Protein 3O2T (pdb70)

Radius of gyration: 22.09 Å; Cα contacts (8 Å, |Δi|>4): 358; chains: 1; bounding box: 49×38×68 Å

B-factor: mean 17.51, std 11.47, range [4.84, 190.15]

Solvent-accessible surface area: 14891 Å² total; per-residue (Å²): 164,80,33,44,93,98,0,70,69,2,11,91,79,0,71,144,42,128,89,63,55,24,20,81,12,0,116,73,0,36,113,23,0,7,89,147,44,56,104,21,4,76,98,21,8,121,77,0,11,69,24,31,82,27,163,28,52,81,0,11,58,20,0,0,16,0,0,27,74,0,1,103,112,56,34,99,5,1,51,126,2,9,43,25,0,12,109,2,10,174,23,136,38,50,63,0,9,43,59,0,0,86,0,2,36,69,2,10,43,43,0,0,48,41,0,25,156,51,154,23,54,146,126,13,32,61,7,17,71,65,2,48,59,2,2,22,52,0,21,125,42,6,94,20,151,43,54,21,10,37,26,45,0,0,85,3,0,17,28,3,0,14,9,2,4,19,66,68,121,64,20,99,33,56,221,221,54,71,157,32,14,0,0,64,103,6,54,178,123,26,106,75,4,120,27,89,74,13,111,107,57,0,64,49,0,1,95,72,0,42,133,1,14,108,104,63,32,30,97,0,6,33,28,0,0,13,0,0,0,36,0,0,58,10,6,12,66,10,1,52,51,0,0,95,11,0,41,45,29,54,84,143,120,69,182,100,66,46,92,63,10,97,135,38,4,47,96,38,0,7,28,0,0,125,4,81,18,0,108,152,39,60,82,65,0,36,83,12,0,72,98,7,53,7,73,123,60,46,3,67,169,30,64,76

Foldseek 3Di:
DDLVVLLVVLLVVLVVDDDCCSLVSVVVSLCSCLPVPVVCLVVCLVSLLVQCPPPDLVSVLSSLVSVLSNCVSPVVCLLVCLVSLVVQCVDPDVVSVLSSLVSLLVNLQVLVVVCQVDVPDPSSLVSNVSNVVSLVVLLVQCPPPDQSSVLSSLSSLLSLLQQLADFDPLADADPVCPPTHHLVSHDCPRPRDHNVVSNVVSVVSVVSLLVSCVPHALSSNLSSLQSLLNCCRRPVVCVVVSLVSLVVNVVDHDPVCVVVSLVSNLVSLLSSQLRPSCVVVLVSSVVVNVVSVHDPVSSVVSHD

Sequence (304 aa):
MTTSERVVDLLNQAALITNDSKITVLKQVQELIINKDPTLLDNFLDEIIAFQADKSIEVRKFVIGFIEEACKRDIELLLKLIANLNMLLRDENVNVVKKAILTMTQLYKVALQWMVKSVISELQEACWDMVSAMAGDIILLLDSDNDGIRTHAIKFVEGLIVTLSPRMADSEIPRRQEHDISLDRIPRDHPYIQYNVLWEEGKAALEQLLKFMVHISSINLTTALGSLANIARQRPMFMSEVIQAYETLHANLAKSQVSSVRKNLKLHLLSVLKHPASLEFQAQITTLLVDLGTPQAEIARNMP

InterPro domains:
  IPR011989 Armadillo-like helical [G3DSA:1.25.10.10] (26-356)
  IPR016024 Armadillo-type fold [SSF48371] (5-766)
  IPR021850 Symplekin/Pta1 [PTHR15245] (30-1157)
  IPR022075 Symplekin C-terminal [PF12295] (887-1068)
  IPR032460 Symplekin/Pta1, N-terminal [PF11935] (123-346)

Structure (mmCIF, N/CA/C/O backbone):
data_3O2T
#
_entry.id   3O2T
#
_cell.length_a   41.596
_cell.length_b   63.033
_cell.length_c   62.283
_cell.angle_alpha   90.00
_cell.angle_beta   90.59
_cell.angle_gamma   90.00
#
_symmetry.space_group_name_H-M   'P 1 21 1'
#
loop_
_entity.id
_entity.type
_entity.pdbx_description
1 polymer Symplekin
2 non-polymer 1,2-ETHANEDIOL
3 water water
#
loop_
_atom_site.group_PDB
_atom_site.id
_atom_site.type_symbol
_atom_site.label_atom_id
_atom_site.label_alt_id
_atom_site.label_comp_id
_atom_site.label_asym_id
_atom_site.label_entity_id
_atom_site.label_seq_id
_atom_site.pdbx_PDB_ins_code
_atom_site.Cartn_x
_atom_site.Cartn_y
_atom_site.Cartn_z
_atom_site.occupancy
_atom_site.B_iso_or_equiv
_atom_site.auth_seq_id
_atom_site.auth_comp_id
_atom_site.auth_asym_id
_atom_site.auth_atom_id
_atom_site.pdbx_PDB_model_num
ATOM 1 N N . MET A 1 21 ? 4.284 32.653 26.840 1.00 18.04 30 MET A N 1
ATOM 2 C CA . MET A 1 21 ? 4.143 31.179 27.022 1.00 17.63 30 MET A CA 1
ATOM 3 C C . MET A 1 21 ? 5.383 30.494 26.497 1.00 15.53 30 MET A C 1
ATOM 4 O O . MET A 1 21 ? 6.170 31.099 25.763 1.00 16.11 30 MET A O 1
ATOM 9 N N . THR A 1 22 ? 5.569 29.233 26.875 1.00 13.09 31 THR A N 1
ATOM 10 C CA . THR A 1 22 ? 6.707 28.467 26.363 1.00 10.92 31 THR A CA 1
ATOM 11 C C . THR A 1 22 ? 6.459 28.058 24.894 1.00 10.21 31 THR A C 1
ATOM 12 O O . THR A 1 22 ? 5.316 28.111 24.418 1.00 10.27 31 THR A O 1
ATOM 16 N N . THR A 1 23 ? 7.493 27.608 24.185 1.00 9.91 32 THR A N 1
ATOM 17 C CA . THR A 1 23 ? 7.286 27.159 22.802 1.00 10.31 32 THR A CA 1
ATOM 18 C C . THR A 1 23 ? 6.291 26.012 22.693 1.00 9.27 32 THR A C 1
ATOM 19 O O . THR A 1 23 ? 5.401 26.061 21.849 1.00 9.04 32 THR A O 1
ATOM 23 N N . SER A 1 24 ? 6.412 24.996 23.555 1.00 8.96 33 SER A N 1
ATOM 24 C CA . SER A 1 24 ? 5.476 23.888 23.489 1.00 9.17 33 SER A CA 1
ATOM 25 C C . SER A 1 24 ? 4.049 24.279 23.851 1.00 8.82 33 SER A C 1
ATOM 26 O O . SER A 1 24 ? 3.114 23.752 23.244 1.00 9.08 33 SER A O 1
ATOM 29 N N . GLU A 1 25 ? 3.875 25.197 24.816 1.00 8.78 34 GLU A N 1
ATOM 30 C CA . GLU A 1 25 ? 2.536 25.760 25.082 1.00 9.13 34 GLU A CA 1
ATOM 31 C C . GLU A 1 25 ? 1.967 26.430 23.819 1.00 9.06 34 GLU A C 1
ATOM 32 O O . GLU A 1 25 ? 0.804 26.208 23.470 1.00 10.40 34 GLU A O 1
ATOM 38 N N . ARG A 1 26 ? 2.769 27.260 23.151 1.00 9.79 35 ARG A N 1
ATOM 39 C CA . ARG A 1 26 ? 2.321 27.935 21.926 1.00 10.31 35 ARG A CA 1
ATOM 40 C C . ARG A 1 26 ? 1.975 26.903 20.818 1.00 10.11 35 ARG A C 1
ATOM 41 O O . ARG A 1 26 ? 0.931 27.010 20.162 1.00 10.87 35 ARG A O 1
ATOM 49 N N . VAL A 1 27 ? 2.820 25.887 20.635 1.00 8.88 36 VAL A N 1
ATOM 50 C CA . VAL A 1 27 ? 2.545 24.826 19.642 1.00 9.03 36 VAL A CA 1
ATOM 51 C C . VAL A 1 27 ? 1.198 24.118 19.917 1.00 7.78 36 VAL A C 1
ATOM 52 O O . VAL A 1 27 ? 0.412 23.912 19.004 1.00 8.84 36 VAL A O 1
ATOM 56 N N . VAL A 1 28 ? 0.957 23.708 21.156 1.00 9.03 37 VAL A N 1
ATOM 57 C CA . VAL A 1 28 ? -0.309 23.074 21.499 1.00 9.65 37 VAL A CA 1
ATOM 58 C C . VAL A 1 28 ? -1.487 23.995 21.190 1.00 9.62 37 VAL A C 1
ATOM 59 O O . VAL A 1 28 ? -2.479 23.572 20.573 1.00 10.84 37 VAL A O 1
ATOM 63 N N . ASP A 1 29 ? -1.384 25.247 21.617 1.00 10.78 38 ASP A N 1
ATOM 64 C CA . ASP A 1 29 ? -2.416 26.212 21.307 1.00 12.62 38 ASP A CA 1
ATOM 65 C C . ASP A 1 29 ? -2.702 26.338 19.813 1.00 10.82 38 ASP A C 1
ATOM 66 O O . ASP A 1 29 ? -3.854 26.312 19.382 1.00 12.16 38 ASP A O 1
ATOM 71 N N . LEU A 1 30 ? -1.649 26.500 19.034 1.00 10.31 39 LEU A N 1
ATOM 72 C CA . LEU A 1 30 ? -1.788 26.589 17.585 1.00 9.48 39 LEU A CA 1
ATOM 73 C C . LEU A 1 30 ? -2.393 25.323 16.972 1.00 8.74 39 LEU A C 1
ATOM 74 O O . LEU A 1 30 ? -3.285 25.403 16.115 1.00 8.82 39 LEU A O 1
ATOM 79 N N . LEU A 1 31 ? -1.933 24.156 17.391 1.00 9.61 40 LEU A N 1
ATOM 80 C CA . LEU A 1 31 ? -2.493 22.928 16.841 1.00 9.11 40 LEU A CA 1
ATOM 81 C C . LEU A 1 31 ? -3.955 22.763 17.186 1.00 9.18 40 LEU A C 1
ATOM 82 O O . LEU A 1 31 ? -4.740 22.320 16.338 1.00 10.04 40 LEU A O 1
ATOM 87 N N . ASN A 1 32 ? -4.338 23.154 18.401 1.00 10.50 41 ASN A N 1
ATOM 88 C CA . ASN A 1 32 ? -5.732 23.073 18.755 1.00 11.78 41 ASN A CA 1
ATOM 89 C C . ASN A 1 32 ? -6.555 23.984 17.860 1.00 12.12 41 ASN A C 1
ATOM 90 O O . ASN A 1 32 ? -7.644 23.590 17.421 1.00 13.68 41 ASN A O 1
ATOM 95 N N . GLN A 1 33 ? -6.041 25.193 17.596 1.00 10.94 42 GLN A N 1
ATOM 96 C CA . GLN A 1 33 ? -6.744 26.154 16.732 1.00 11.30 42 GLN A CA 1
ATOM 97 C C . GLN A 1 33 ? -6.831 25.569 15.314 1.00 9.54 42 GLN A C 1
ATOM 98 O O . GLN A 1 33 ? -7.887 25.643 14.658 1.00 10.00 42 GLN A O 1
ATOM 104 N N . ALA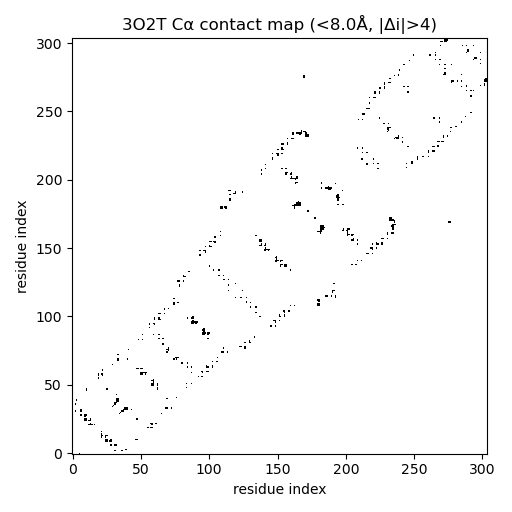 A 1 34 ? -5.727 25.014 14.799 1.00 9.42 43 ALA A N 1
ATOM 105 C CA . ALA A 1 34 ? -5.743 24.489 13.429 1.00 9.41 43 ALA A CA 1
ATOM 106 C C . ALA A 1 34 ? -6.788 23.403 13.252 1.00 9.65 43 ALA A C 1
ATOM 107 O O . ALA A 1 34 ? -7.419 23.320 12.200 1.00 9.98 43 ALA A O 1
ATOM 109 N N . ALA A 1 35 ? -6.991 22.577 14.289 1.00 10.05 44 ALA A N 1
ATOM 110 C CA . ALA A 1 35 ? -7.976 21.513 14.233 1.00 11.26 44 ALA A CA 1
ATOM 111 C C . ALA A 1 35 ? -9.401 22.009 14.148 1.00 11.05 44 ALA A C 1
ATOM 112 O O . ALA A 1 35 ? -10.264 21.236 13.756 1.00 13.62 44 ALA A O 1
ATOM 114 N N . LEU A 1 36 ? -9.646 23.283 14.479 1.00 9.75 45 LEU A N 1
ATOM 115 C CA . LEU A 1 36 ? -10.997 23.824 14.463 1.00 10.54 45 LEU A CA 1
ATOM 116 C C . LEU A 1 36 ? -11.296 24.696 13.252 1.00 9.29 45 LEU A C 1
ATOM 117 O O . LEU A 1 36 ? -12.450 25.026 13.011 1.00 11.52 45 LEU A O 1
ATOM 122 N N . ILE A 1 37 ? -10.259 25.127 12.526 1.00 7.92 46 ILE A N 1
ATOM 123 C CA . ILE A 1 37 ? -10.424 26.053 11.367 1.00 7.10 46 ILE A CA 1
ATOM 124 C C . ILE A 1 37 ? -10.964 25.288 10.152 1.00 7.65 46 ILE A C 1
ATOM 125 O O . ILE A 1 37 ? -10.568 24.119 9.920 1.00 8.76 46 ILE A O 1
ATOM 130 N N . THR A 1 38 ? -11.851 25.932 9.392 1.00 7.56 47 THR A N 1
ATOM 131 C CA . THR A 1 38 ? -12.531 25.291 8.281 1.00 7.42 47 THR A CA 1
ATOM 132 C C . THR A 1 38 ? -12.230 25.920 6.932 1.00 8.25 47 THR A C 1
ATOM 133 O O . THR A 1 38 ? -13.033 25.843 5.994 1.00 11.27 47 THR A O 1
ATOM 137 N N . ASN A 1 39 ? -11.048 26.512 6.807 1.00 6.84 48 ASN A N 1
ATOM 138 C CA . ASN A 1 39 ? -10.587 27.042 5.535 1.00 6.58 48 ASN A CA 1
ATOM 139 C C . ASN A 1 39 ? -9.049 26.979 5.542 1.00 6.38 48 ASN A C 1
ATOM 140 O O . ASN A 1 39 ? -8.417 26.545 6.526 1.00 6.63 48 ASN A O 1
ATOM 145 N N . ASP A 1 40 ? -8.439 27.404 4.441 1.00 6.72 49 ASP A N 1
ATOM 146 C CA . ASP A 1 40 ? -6.992 27.234 4.306 1.00 6.49 49 ASP A CA 1
ATOM 147 C C . ASP A 1 40 ? -6.165 28.147 5.207 1.00 6.36 49 ASP A C 1
ATOM 148 O O . ASP A 1 40 ? -4.927 28.038 5.169 1.00 7.27 49 ASP A O 1
ATOM 153 N N . SER A 1 41 ? -6.806 29.019 6.019 1.00 5.74 50 SER A N 1
ATOM 154 C CA . SER A 1 41 ? -6.016 29.713 7.021 1.00 6.30 50 SER A CA 1
ATOM 155 C C . SER A 1 41 ? -5.427 28.736 8.032 1.00 5.95 50 SER A C 1
ATOM 156 O O . SER A 1 41 ? -4.467 29.077 8.747 1.00 6.63 50 SER A O 1
ATOM 159 N N . LYS A 1 42 ? -5.906 27.475 8.057 1.00 5.83 51 LYS A N 1
ATOM 160 C CA . LYS A 1 42 ? -5.261 26.523 8.983 1.00 6.44 51 LYS A CA 1
ATOM 161 C C . LYS A 1 42 ? -3.824 26.284 8.539 1.00 6.74 51 LYS A C 1
ATOM 162 O O . LYS A 1 42 ? -2.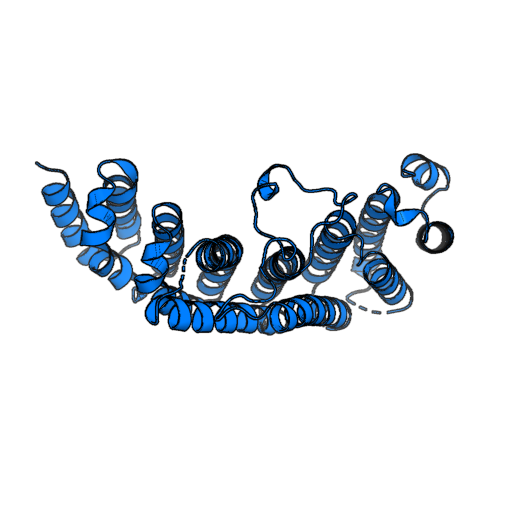996 25.913 9.370 1.00 7.76 51 LYS A O 1
ATOM 168 N N . ILE A 1 43 ? -3.546 26.446 7.240 1.00 7.38 52 ILE A N 1
ATOM 169 C CA . ILE A 1 43 ? -2.154 26.296 6.764 1.00 7.54 52 ILE A CA 1
ATOM 170 C C . ILE A 1 43 ? -1.246 27.371 7.363 1.00 7.28 52 ILE A C 1
ATOM 171 O O . ILE A 1 43 ? -0.103 27.113 7.677 1.00 8.22 52 ILE A O 1
ATOM 176 N N . THR A 1 44 ? -1.759 28.591 7.503 1.00 7.15 53 THR A N 1
ATOM 177 C CA . THR A 1 44 ? -0.981 29.671 8.121 1.00 7.08 53 THR A CA 1
ATOM 178 C C . THR A 1 44 ? -0.618 29.245 9.540 1.00 7.15 53 THR A C 1
ATOM 179 O O . THR A 1 44 ? 0.534 29.405 9.965 1.00 7.77 53 THR A O 1
ATOM 183 N N . VAL A 1 45 ? -1.581 28.647 10.261 1.00 6.52 54 VAL A N 1
ATOM 184 C CA . VAL A 1 45 ? -1.282 28.178 11.612 1.00 7.63 54 VAL A CA 1
ATOM 185 C C . VAL A 1 45 ? -0.227 27.062 11.575 1.00 6.78 54 VAL A C 1
ATOM 186 O O . VAL A 1 45 ? 0.713 27.046 12.373 1.00 7.42 54 VAL A O 1
ATOM 190 N N . LEU A 1 46 ? -0.428 26.083 10.694 1.00 6.64 55 LEU A N 1
ATOM 191 C CA . LEU A 1 46 ? 0.484 24.919 10.632 1.00 7.70 55 LEU A CA 1
ATOM 192 C C . LEU A 1 46 ? 1.886 25.381 10.225 1.00 8.31 55 LEU A C 1
ATOM 193 O O . LEU A 1 46 ? 2.863 24.805 10.684 1.00 9.21 55 LEU A O 1
ATOM 198 N N . LYS A 1 47 ? 1.996 26.411 9.372 1.00 8.29 56 LYS A N 1
ATOM 199 C CA . LYS A 1 47 ? 3.335 26.905 9.005 1.00 9.00 56 LYS A CA 1
ATOM 200 C C . LYS A 1 47 ? 4.011 27.556 10.204 1.00 8.67 56 LYS A C 1
ATOM 201 O O . LYS A 1 47 ? 5.228 27.455 10.334 1.00 9.98 56 LYS A O 1
ATOM 207 N N . GLN A 1 48 ? 3.237 28.204 11.088 1.00 8.66 57 GLN A N 1
ATOM 208 C CA . GLN A 1 48 ? 3.811 28.745 12.311 1.00 9.35 57 GLN A CA 1
ATOM 209 C C . GLN A 1 48 ? 4.298 27.604 13.216 1.00 8.50 57 GLN A C 1
ATOM 210 O O . GLN A 1 48 ? 5.419 27.645 13.740 1.00 9.09 57 GLN A O 1
ATOM 216 N N . VAL A 1 49 ? 3.514 26.530 13.325 1.00 7.54 58 VAL A N 1
ATOM 217 C CA . VAL A 1 49 ? 3.944 25.357 14.102 1.00 8.05 58 VAL A CA 1
ATOM 218 C C . VAL A 1 49 ? 5.250 24.779 13.505 1.00 7.94 58 VAL A C 1
ATOM 219 O O . VAL A 1 49 ? 6.208 24.490 14.233 1.00 8.48 58 VAL A O 1
ATOM 223 N N . GLN A 1 50 ? 5.286 24.666 12.177 1.00 9.03 59 GLN A N 1
ATOM 224 C CA . GLN A 1 50 ? 6.472 24.150 11.496 1.00 9.61 59 GLN A CA 1
ATOM 225 C C . GLN A 1 50 ? 7.713 24.950 11.844 1.00 9.91 59 GLN A C 1
ATOM 226 O O . GLN A 1 50 ? 8.741 24.372 12.161 1.00 9.65 59 GLN A O 1
ATOM 232 N N . GLU A 1 51 ? 7.640 26.280 11.776 1.00 9.65 60 GLU A N 1
ATOM 233 C CA . GLU A 1 51 ? 8.782 27.085 12.143 1.00 10.20 60 GLU A CA 1
ATOM 234 C C . GLU A 1 51 ? 9.181 26.872 13.614 1.00 9.34 60 GLU A C 1
ATOM 235 O O . GLU A 1 51 ? 10.376 26.798 13.932 1.00 10.21 60 GLU A O 1
ATOM 241 N N . LEU A 1 52 ? 8.194 26.768 14.507 1.00 8.65 61 LEU A N 1
ATOM 242 C CA . LEU A 1 52 ? 8.513 26.586 15.919 1.00 8.78 61 LEU A CA 1
ATOM 243 C C . LEU A 1 52 ? 9.213 25.256 16.202 1.00 8.76 61 LEU A C 1
ATOM 244 O O . LEU A 1 52 ? 10.089 25.228 17.075 1.00 9.58 61 LEU A O 1
ATOM 249 N N . ILE A 1 53 ? 8.815 24.169 15.543 1.00 8.83 62 ILE A N 1
ATOM 250 C CA . ILE A 1 53 ? 9.337 22.857 15.906 1.00 10.03 62 ILE A CA 1
ATOM 251 C C . ILE A 1 53 ? 10.458 22.397 15.001 1.00 10.60 62 ILE A C 1
ATOM 252 O O . ILE A 1 53 ? 11.148 21.443 15.353 1.00 12.19 62 ILE A O 1
ATOM 257 N N . ILE A 1 54 ? 10.652 23.051 13.847 1.00 11.18 63 ILE A N 1
ATOM 258 C CA . ILE A 1 54 ? 11.812 22.763 13.007 1.00 12.09 63 ILE A CA 1
ATOM 259 C C . ILE A 1 54 ? 12.950 23.696 13.284 1.00 12.26 63 ILE A C 1
ATOM 260 O O . ILE A 1 54 ? 14.102 23.256 13.264 1.00 14.24 63 ILE A O 1
ATOM 265 N N . ASN A 1 55 ? 12.641 24.980 13.499 1.00 11.18 64 ASN A N 1
ATOM 266 C CA . ASN A 1 55 ? 13.693 25.986 13.671 1.00 12.87 64 ASN A CA 1
ATOM 267 C C . ASN A 1 55 ? 13.826 26.555 15.083 1.00 12.02 64 ASN A C 1
ATOM 268 O O . ASN A 1 55 ? 14.928 26.562 15.642 1.00 12.80 64 ASN A O 1
ATOM 273 N N . LYS A 1 56 ? 12.735 27.031 15.686 1.00 12.29 65 LYS A N 1
ATOM 274 C CA . LYS A 1 56 ? 12.876 27.676 16.975 1.00 12.44 65 LYS A CA 1
ATOM 275 C C . LYS A 1 56 ? 13.411 26.704 18.055 1.00 12.55 65 LYS A C 1
ATOM 276 O O . LYS A 1 56 ? 14.410 26.973 18.694 1.00 13.70 65 LYS A O 1
ATOM 282 N N . ASP A 1 57 ? 12.736 25.577 18.233 1.00 13.18 66 ASP A N 1
ATOM 283 C CA . ASP A 1 57 ? 13.176 24.517 19.112 1.00 12.54 66 ASP A CA 1
ATOM 284 C C . ASP A 1 57 ? 13.038 23.199 18.358 1.00 12.84 66 ASP A C 1
ATOM 285 O O . ASP A 1 57 ? 12.005 22.525 18.447 1.00 11.79 66 ASP A O 1
ATOM 290 N N . PRO A 1 58 ? 14.098 22.802 17.617 1.00 13.31 67 PRO A N 1
ATOM 291 C CA . PRO A 1 58 ? 14.060 21.553 16.851 1.00 14.46 67 PRO A CA 1
ATOM 292 C C . PRO A 1 58 ? 13.817 20.287 17.675 1.00 13.73 67 PRO A C 1
ATOM 293 O O . PRO A 1 58 ? 13.440 19.244 17.115 1.00 15.11 67 PRO A O 1
ATOM 297 N N . THR A 1 59 ? 14.029 20.355 18.987 1.00 14.35 68 THR A N 1
ATOM 298 C CA . THR A 1 59 ? 13.759 19.212 19.814 1.00 13.13 68 THR A CA 1
ATOM 299 C C . THR A 1 59 ? 12.301 18.887 19.931 1.00 13.27 68 THR A C 1
ATOM 300 O O . THR A 1 59 ? 11.951 17.829 20.310 1.00 15.04 68 THR A O 1
ATOM 304 N N . LEU A 1 60 ? 11.458 19.825 19.579 1.00 11.13 69 LEU A N 1
ATOM 305 C CA . LEU A 1 60 ? 9.995 19.601 19.618 1.00 11.81 69 LEU A CA 1
ATOM 306 C C . LEU A 1 60 ? 9.480 18.832 18.409 1.00 11.76 69 LEU A C 1
ATOM 307 O O . LEU A 1 60 ? 8.378 18.330 18.439 1.00 12.43 69 LEU A O 1
ATOM 312 N N . LEU A 1 61 ? 10.274 18.772 17.339 1.00 12.43 70 LEU A N 1
ATOM 313 C CA . LEU A 1 61 ? 9.805 18.134 16.098 1.00 12.51 70 LEU A CA 1
ATOM 314 C C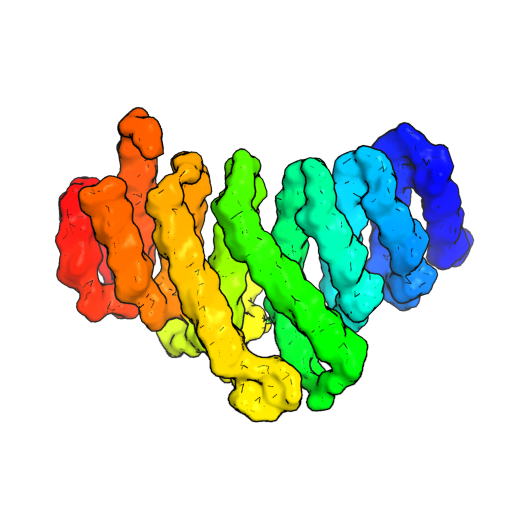 . LEU A 1 61 ? 9.249 16.729 16.352 1.00 13.83 70 LEU A C 1
ATOM 315 O O . LEU A 1 61 ? 8.129 16.411 15.960 1.00 13.80 70 LEU A O 1
ATOM 320 N N . ASP A 1 62 ? 10.035 15.865 16.984 1.00 16.14 71 ASP A N 1
ATOM 321 C CA . ASP A 1 62 ? 9.602 14.524 17.378 1.00 19.28 71 ASP A CA 1
ATOM 322 C C . ASP A 1 62 ? 8.318 14.482 18.152 1.00 18.94 71 ASP A C 1
ATOM 323 O O . ASP A 1 62 ? 7.520 13.542 17.983 1.00 21.65 71 ASP A O 1
ATOM 328 N N . ASN A 1 63 ? 8.105 15.478 19.016 1.00 16.55 72 ASN A N 1
ATOM 329 C CA . ASN A 1 63 ? 6.972 15.453 19.933 1.00 15.14 72 ASN A CA 1
ATOM 330 C C . ASN A 1 63 ? 5.648 15.769 19.270 1.00 13.74 72 ASN A C 1
ATOM 331 O O . ASN A 1 63 ? 4.605 15.476 19.829 1.00 14.54 72 ASN A O 1
ATOM 336 N N . PHE A 1 64 ? 5.681 16.369 18.079 1.00 13.21 73 PHE A N 1
ATOM 337 C CA . PHE A 1 64 ? 4.442 16.839 17.452 1.00 12.72 73 PHE A CA 1
ATOM 338 C C . PHE A 1 64 ? 4.164 16.293 16.071 1.00 13.48 73 PHE A C 1
ATOM 339 O O . PHE A 1 64 ? 3.259 16.792 15.393 1.00 14.09 73 PHE A O 1
ATOM 347 N N . LEU A 1 65 ? 4.884 15.245 15.676 1.00 15.48 74 LEU A N 1
ATOM 348 C CA . LEU A 1 65 ? 4.651 14.649 14.333 1.00 15.97 74 LEU A CA 1
ATOM 349 C C . LEU A 1 65 ? 3.234 14.173 14.160 1.00 16.17 74 LEU A C 1
ATOM 350 O O . LEU A 1 65 ? 2.632 14.451 13.128 1.00 17.39 74 LEU A O 1
ATOM 355 N N . ASP A 1 66 ? 2.695 13.463 15.150 1.00 16.86 75 ASP A N 1
ATOM 356 C CA . ASP A 1 66 ? 1.382 12.867 14.976 1.00 17.30 75 ASP A CA 1
ATOM 357 C C . ASP A 1 66 ? 0.327 13.938 14.705 1.00 16.39 75 ASP A C 1
ATOM 358 O O . ASP A 1 66 ? -0.552 13.768 13.846 1.00 16.83 75 ASP A O 1
ATOM 363 N N . GLU A 1 67 ? 0.435 15.045 15.432 1.00 15.76 76 GLU A N 1
ATOM 364 C CA . GLU A 1 67 ? -0.561 16.100 15.335 1.00 15.36 76 GLU A CA 1
ATOM 365 C C . GLU A 1 67 ? -0.549 16.790 13.973 1.00 14.74 76 GLU A C 1
ATOM 366 O O . GLU A 1 67 ? -1.608 17.137 13.441 1.00 15.45 76 GLU A O 1
ATOM 372 N N . ILE A 1 68 ? 0.633 16.961 13.394 1.00 13.35 77 ILE A N 1
ATOM 373 C CA . ILE A 1 68 ? 0.685 17.605 12.081 1.00 13.60 77 ILE A CA 1
ATOM 374 C C . ILE A 1 68 ? 0.288 16.602 10.998 1.00 12.74 77 ILE A C 1
ATOM 375 O O . ILE A 1 68 ? -0.451 16.924 10.055 1.00 12.09 77 ILE A O 1
ATOM 380 N N . ILE A 1 69 ? 0.799 15.368 11.108 1.00 12.63 78 ILE A N 1
ATOM 381 C CA . ILE A 1 69 ? 0.547 14.377 10.064 1.00 15.11 78 ILE A CA 1
ATOM 382 C C . ILE A 1 69 ? -0.914 13.971 10.011 1.00 13.78 78 ILE A C 1
ATOM 383 O O . ILE A 1 69 ? -1.409 13.560 8.930 1.00 15.95 78 ILE A O 1
ATOM 388 N N . ALA A 1 70 ? -1.643 14.189 11.107 1.00 13.30 79 ALA A N 1
ATOM 389 C CA . ALA A 1 70 ? -3.078 13.957 11.109 1.00 14.29 79 ALA A CA 1
ATOM 390 C C . ALA A 1 70 ? -3.794 14.759 10.041 1.00 13.61 79 ALA A C 1
ATOM 391 O O . ALA A 1 70 ? -4.860 14.345 9.527 1.00 16.12 79 ALA A O 1
ATOM 393 N N . PHE A 1 71 ? -3.238 15.902 9.683 1.00 11.73 80 PHE A N 1
ATOM 394 C CA . PHE A 1 71 ? -3.877 16.722 8.629 1.00 11.57 80 PHE A CA 1
ATOM 395 C C . PHE A 1 71 ? -3.757 16.109 7.230 1.00 12.04 80 PHE A C 1
ATOM 396 O O . PHE A 1 71 ? -4.332 16.636 6.267 1.00 12.05 80 PHE A O 1
ATOM 404 N N . GLN A 1 72 ? -3.105 14.951 7.098 1.00 12.62 81 GLN A N 1
ATOM 405 C CA . GLN A 1 72 ? -2.997 14.327 5.774 1.00 13.42 81 GLN A CA 1
ATOM 406 C C . GLN A 1 72 ? -4.371 13.891 5.229 1.00 12.94 81 GLN A C 1
ATOM 407 O O . GLN A 1 72 ? -4.522 13.638 4.029 1.00 15.59 81 GLN A O 1
ATOM 413 N N . ALA A 1 73 ? -5.345 13.769 6.118 1.00 13.38 82 ALA A N 1
ATOM 414 C CA . ALA A 1 73 ? -6.693 13.344 5.756 1.00 15.02 82 ALA A CA 1
ATOM 415 C C . ALA A 1 73 ? -7.602 14.523 5.425 1.00 14.16 82 ALA A C 1
ATOM 416 O O . ALA A 1 73 ? -8.788 14.345 5.093 1.00 15.62 82 ALA A O 1
ATOM 418 N N . ASP A 1 74 ? -7.086 15.744 5.556 1.00 11.88 83 ASP A N 1
ATOM 419 C CA . ASP A 1 74 ? -7.897 16.940 5.329 1.00 11.47 83 ASP A CA 1
ATOM 420 C C . ASP A 1 74 ? -8.403 16.981 3.895 1.00 10.57 83 ASP A C 1
ATOM 421 O O . ASP A 1 74 ? -7.660 16.587 2.971 1.00 12.01 83 ASP A O 1
ATOM 426 N N . LYS A 1 75 ? -9.655 17.405 3.701 1.00 10.33 84 LYS A N 1
ATOM 427 C CA . LYS A 1 75 ? -10.177 17.481 2.331 1.00 11.64 84 LYS A CA 1
ATOM 428 C C . LYS A 1 75 ? -9.517 18.543 1.452 1.00 10.79 84 LYS A C 1
ATOM 429 O O . LYS A 1 75 ? -9.610 18.473 0.234 1.00 12.03 84 LYS A O 1
ATOM 435 N N . SER A 1 76 ? -8.868 19.538 2.064 1.00 9.71 85 SER A N 1
ATOM 436 C CA . SER A 1 76 ? -8.228 20.584 1.260 1.00 9.81 85 SER A CA 1
ATOM 437 C C . SER A 1 76 ? -6.943 20.098 0.590 1.00 9.44 85 SER A C 1
ATOM 438 O O . SER A 1 76 ? -6.026 19.585 1.253 1.00 9.93 85 SER A O 1
ATOM 441 N N . ILE A 1 77 ? -6.882 20.246 -0.733 1.00 9.74 86 ILE A N 1
ATOM 442 C CA . ILE A 1 77 ? -5.683 19.902 -1.509 1.00 10.93 86 ILE A CA 1
ATOM 443 C C . ILE A 1 77 ? -4.477 20.654 -0.984 1.00 10.31 86 ILE A C 1
ATOM 444 O O . ILE A 1 77 ? -3.374 20.097 -0.899 1.00 10.66 86 ILE A O 1
ATOM 449 N N . GLU A 1 78 ? -4.657 21.949 -0.694 1.00 9.94 87 GLU A N 1
ATOM 450 C CA . GLU A 1 78 ? -3.538 22.708 -0.196 1.00 9.47 87 GLU A CA 1
ATOM 451 C C . GLU A 1 78 ? -3.049 22.236 1.177 1.00 9.49 87 GLU A C 1
ATOM 452 O O . GLU A 1 78 ? -1.861 22.307 1.456 1.00 10.19 87 GLU A O 1
ATOM 458 N N . VAL A 1 79 ? -3.963 21.786 2.035 1.00 9.31 88 VAL A N 1
ATOM 459 C CA . VAL A 1 79 ? -3.532 21.255 3.313 1.00 8.79 88 VAL A CA 1
ATOM 460 C C . VAL A 1 79 ? -2.741 19.951 3.115 1.00 9.33 88 VAL A C 1
ATOM 461 O O . VAL A 1 79 ? -1.692 19.762 3.729 1.00 9.42 88 VAL A O 1
ATOM 465 N N . ARG A 1 80 ? -3.226 19.059 2.244 1.00 9.33 89 ARG A N 1
ATOM 466 C CA . ARG A 1 80 ? -2.475 17.813 2.011 1.00 8.95 89 ARG A CA 1
ATOM 467 C C . ARG A 1 80 ? -1.099 18.109 1.387 1.00 9.56 89 ARG A C 1
ATOM 468 O O . ARG A 1 80 ? -0.099 17.496 1.755 1.00 10.04 89 ARG A O 1
ATOM 476 N N . LYS A 1 81 ? -1.021 19.118 0.505 1.00 9.65 90 LYS A N 1
ATOM 477 C CA . LYS A 1 81 ? 0.307 19.506 -0.036 1.00 10.60 90 LYS A CA 1
ATOM 478 C C . LYS A 1 81 ? 1.200 20.037 1.069 1.00 10.49 90 LYS A C 1
ATOM 479 O O . LYS A 1 81 ? 2.406 19.736 1.090 1.00 10.97 90 LYS A O 1
ATOM 485 N N . PHE A 1 82 ? 0.630 20.825 1.983 1.00 9.67 91 PHE A N 1
ATOM 486 C CA . PHE A 1 82 ? 1.407 21.298 3.102 1.00 10.20 91 PHE A CA 1
ATOM 487 C C . PHE A 1 82 ? 1.994 20.121 3.915 1.00 9.54 91 PHE A C 1
ATOM 488 O O . PHE A 1 82 ? 3.170 20.150 4.270 1.00 10.76 91 PHE A O 1
ATOM 496 N N . VAL A 1 83 ? 1.202 19.083 4.179 1.00 9.32 92 VAL A N 1
ATOM 497 C CA . VAL A 1 83 ? 1.712 17.942 4.936 1.00 9.75 92 VAL A CA 1
ATOM 498 C C . VAL A 1 83 ? 2.856 17.262 4.181 1.00 9.00 92 VAL A C 1
ATOM 499 O O . VAL A 1 83 ? 3.833 16.875 4.808 1.00 10.78 92 VAL A O 1
ATOM 503 N N . ILE A 1 84 ? 2.776 17.143 2.847 1.00 9.04 93 ILE A N 1
ATOM 504 C CA . ILE A 1 84 ? 3.921 16.563 2.132 1.00 9.26 93 ILE A CA 1
ATOM 505 C C . ILE A 1 84 ? 5.162 17.419 2.312 1.00 9.68 93 ILE A C 1
ATOM 506 O O . ILE A 1 84 ? 6.228 16.885 2.618 1.00 10.24 93 ILE A O 1
ATOM 511 N N . GLY A 1 85 ? 5.018 18.738 2.199 1.00 10.17 94 GLY A N 1
ATOM 512 C CA . GLY A 1 85 ? 6.189 19.580 2.390 1.00 10.02 94 GLY A CA 1
ATOM 513 C C . GLY A 1 85 ? 6.731 19.487 3.810 1.00 9.42 94 GLY A C 1
ATOM 514 O O . GLY A 1 85 ? 7.949 19.568 4.024 1.00 9.92 94 GLY A O 1
ATOM 515 N N . PHE A 1 86 ? 5.838 19.335 4.787 1.00 9.58 95 PHE A N 1
ATOM 516 C CA . PHE A 1 86 ? 6.279 19.184 6.157 1.00 10.20 95 PHE A CA 1
ATOM 517 C C . PHE A 1 86 ? 7.059 17.877 6.341 1.00 9.80 95 PHE A C 1
ATOM 518 O O . PHE A 1 86 ? 8.083 17.874 7.042 1.00 10.75 95 PHE A O 1
ATOM 526 N N . ILE A 1 87 ? 6.598 16.786 5.729 1.00 10.19 96 ILE A N 1
ATOM 527 C CA . ILE A 1 87 ? 7.359 15.529 5.757 1.00 9.80 96 ILE A CA 1
ATOM 528 C C . ILE A 1 87 ? 8.753 15.786 5.187 1.00 9.40 96 ILE A C 1
ATOM 529 O O . ILE A 1 87 ? 9.737 15.313 5.768 1.00 9.88 96 ILE A O 1
ATOM 534 N N . GLU A 1 88 ? 8.844 16.500 4.061 1.00 10.53 97 GLU A N 1
ATOM 535 C CA . GLU A 1 88 ? 10.157 16.789 3.496 1.00 10.67 97 GLU A CA 1
ATOM 536 C C . GLU A 1 88 ? 10.998 17.582 4.467 1.00 9.94 97 GLU A C 1
ATOM 537 O O . GLU A 1 88 ? 12.177 17.282 4.658 1.00 11.24 97 GLU A O 1
ATOM 543 N N . GLU A 1 89 ? 10.419 18.631 5.069 1.00 10.63 98 GLU A N 1
ATOM 544 C CA . GLU A 1 89 ? 11.162 19.439 6.039 1.00 11.42 98 GLU A CA 1
ATOM 545 C C . GLU A 1 89 ? 11.603 18.620 7.244 1.00 10.28 98 GLU A C 1
ATOM 546 O O . GLU A 1 89 ? 12.736 18.770 7.719 1.00 12.78 98 GLU A O 1
ATOM 552 N N . ALA A 1 90 ? 10.722 17.751 7.738 1.00 10.97 99 ALA A N 1
ATOM 553 C CA . ALA A 1 90 ? 11.056 16.982 8.935 1.00 10.58 99 ALA A CA 1
ATOM 554 C C . ALA A 1 90 ? 12.237 16.042 8.618 1.00 11.33 99 ALA A C 1
ATOM 555 O O . ALA A 1 90 ? 13.165 15.925 9.405 1.00 11.79 99 ALA A O 1
ATOM 557 N N . CYS A 1 91 ? 12.192 15.408 7.447 1.00 11.96 100 CYS A N 1
ATOM 558 C CA . CYS A 1 91 ? 13.284 14.488 7.092 1.00 13.24 100 CYS A CA 1
ATOM 559 C C . CYS A 1 91 ? 14.572 15.215 6.747 1.00 14.72 100 CYS A C 1
ATOM 560 O O . CYS A 1 91 ? 15.657 14.662 6.954 1.00 16.36 100 CYS A O 1
ATOM 563 N N . LYS A 1 92 ? 14.466 16.467 6.311 1.00 15.28 101 LYS A N 1
ATOM 564 C CA . LYS A 1 92 ? 15.653 17.298 6.109 1.00 17.92 101 LYS A CA 1
ATOM 565 C C . LYS A 1 92 ? 16.310 17.678 7.433 1.00 16.92 101 LYS A C 1
ATOM 566 O O . LYS A 1 92 ? 17.544 17.771 7.525 1.00 19.71 101 LYS A O 1
ATOM 572 N N . ARG A 1 93 ? 15.495 17.846 8.467 1.00 15.54 102 ARG A N 1
ATOM 573 C CA . ARG A 1 93 ? 16.000 18.125 9.802 1.00 14.06 102 ARG A CA 1
ATOM 574 C C . ARG A 1 93 ? 16.594 16.863 10.434 1.00 14.03 102 ARG A C 1
ATOM 575 O O . ARG A 1 93 ? 17.629 16.933 11.095 1.00 15.32 102 ARG A O 1
ATOM 583 N N . ASP A 1 94 ? 15.932 15.727 10.249 1.00 13.82 103 ASP A N 1
ATOM 584 C CA . ASP A 1 94 ? 16.364 14.489 10.870 1.00 13.30 103 ASP A CA 1
ATOM 585 C C . ASP A 1 94 ? 15.908 13.339 10.000 1.00 13.16 103 ASP A C 1
ATOM 586 O O . ASP A 1 94 ? 14.728 12.957 10.029 1.00 12.94 103 ASP A O 1
ATOM 591 N N . ILE A 1 95 ? 16.844 12.774 9.227 1.00 14.29 104 ILE A N 1
ATOM 592 C CA . ILE A 1 95 ? 16.454 11.713 8.304 1.00 13.80 104 ILE A CA 1
ATOM 593 C C . ILE A 1 95 ? 15.897 10.461 9.023 1.00 13.32 104 ILE A C 1
ATOM 594 O O . ILE A 1 95 ? 15.140 9.687 8.435 1.00 14.48 104 ILE A O 1
ATOM 599 N N . GLU A 1 96 ? 16.222 10.294 10.308 1.00 13.00 105 GLU A N 1
ATOM 600 C CA . GLU A 1 96 ? 15.707 9.119 11.005 1.00 13.44 105 GLU A CA 1
ATOM 601 C C . GLU A 1 96 ? 14.178 9.170 11.149 1.00 12.58 105 GLU A C 1
ATOM 602 O O . GLU A 1 96 ? 13.528 8.143 11.322 1.00 12.46 105 GLU A O 1
ATOM 608 N N . LEU A 1 97 ? 13.604 10.368 11.034 1.00 12.15 106 LEU A N 1
ATOM 609 C CA . LEU A 1 97 ? 12.151 10.493 11.074 1.00 11.66 106 LEU A CA 1
ATOM 610 C C . LEU A 1 97 ? 11.490 9.831 9.873 1.00 11.33 106 LEU A C 1
ATOM 611 O O . LEU A 1 97 ? 10.277 9.614 9.889 1.00 11.58 106 LEU A O 1
ATOM 616 N N . LEU A 1 98 ? 12.259 9.506 8.825 1.00 11.87 107 LEU A N 1
ATOM 617 C CA . LEU A 1 98 ? 11.666 8.773 7.727 1.00 12.32 107 LEU A CA 1
ATOM 618 C C . LEU A 1 98 ? 11.052 7.442 8.181 1.00 11.41 107 LEU A C 1
ATOM 619 O O . LEU A 1 98 ? 10.086 6.975 7.602 1.00 12.53 107 LEU A O 1
ATOM 624 N N . L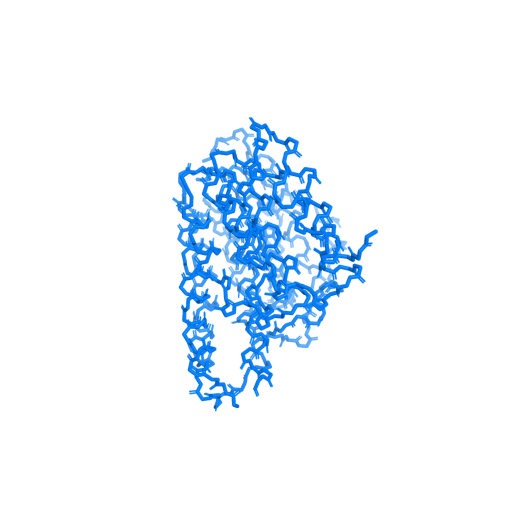EU A 1 99 ? 11.593 6.845 9.236 1.00 12.03 108 LEU A N 1
ATOM 625 C CA . LEU A 1 99 ? 11.020 5.601 9.779 1.00 13.06 108 LEU A CA 1
ATOM 626 C C . LEU A 1 99 ? 9.560 5.788 10.159 1.00 13.38 108 LEU A C 1
ATOM 627 O O . LEU A 1 99 ? 8.745 4.872 9.974 1.00 17.36 108 LEU A O 1
ATOM 632 N N . LYS A 1 100 ? 9.251 6.970 10.690 1.00 13.93 109 LYS A N 1
ATOM 633 C CA . LYS A 1 100 ? 7.908 7.324 11.185 1.00 15.35 109 LYS A CA 1
ATOM 634 C C . LYS A 1 100 ? 7.008 7.945 10.130 1.00 14.31 109 LYS A C 1
ATOM 635 O O . LYS A 1 100 ? 5.789 8.066 10.377 1.00 17.09 109 LYS A O 1
ATOM 641 N N . LEU A 1 101 ? 7.573 8.384 8.996 1.00 11.74 110 LEU A N 1
ATOM 642 C CA . LEU A 1 101 ? 6.811 9.210 8.060 1.00 11.61 110 LEU A CA 1
ATOM 643 C C . LEU A 1 101 ? 6.701 8.618 6.671 1.00 11.29 110 LEU A C 1
ATOM 644 O O . LEU A 1 101 ? 5.874 9.047 5.886 1.00 11.43 110 LEU A O 1
ATOM 649 N N . ILE A 1 102 ? 7.522 7.626 6.332 1.00 11.63 111 ILE A N 1
ATOM 650 C CA . ILE A 1 102 ? 7.454 7.091 4.973 1.00 11.67 111 ILE A CA 1
ATOM 651 C C . ILE A 1 102 ? 6.074 6.510 4.624 1.00 11.28 111 ILE A C 1
ATOM 652 O O . ILE A 1 102 ? 5.619 6.697 3.475 1.00 11.25 111 ILE A O 1
ATOM 657 N N . ALA A 1 103 ? 5.390 5.866 5.581 1.00 12.02 112 ALA A N 1
ATOM 658 C CA . ALA A 1 103 ? 4.075 5.301 5.279 1.00 12.68 112 ALA A CA 1
ATOM 659 C C . ALA A 1 103 ? 3.067 6.418 4.995 1.00 11.77 112 ALA A C 1
ATOM 660 O O . ALA A 1 103 ? 2.187 6.279 4.113 1.00 12.92 112 ALA A O 1
ATOM 662 N N . ASN A 1 104 ? 3.230 7.548 5.682 1.00 11.44 113 ASN A N 1
ATOM 663 C CA . ASN A 1 104 ? 2.347 8.699 5.448 1.00 10.95 113 ASN A CA 1
ATOM 664 C C . ASN A 1 104 ? 2.595 9.307 4.070 1.00 10.65 113 ASN A C 1
ATOM 665 O O . ASN A 1 104 ? 1.630 9.615 3.327 1.00 11.87 113 ASN A O 1
ATOM 670 N N . LEU A 1 105 ? 3.873 9.397 3.702 1.00 9.85 114 LEU A N 1
ATOM 671 C CA . LEU A 1 105 ? 4.235 9.885 2.373 1.00 10.47 114 LEU A CA 1
ATOM 672 C C . LEU A 1 105 ? 3.673 8.964 1.312 1.00 10.61 114 LEU A C 1
ATOM 673 O O . LEU A 1 105 ? 3.208 9.425 0.259 1.00 11.66 114 LEU A O 1
ATOM 678 N N . ASN A 1 106 ? 3.744 7.645 1.558 1.00 10.67 115 ASN A N 1
ATOM 679 C CA . ASN A 1 106 ? 3.198 6.689 0.605 1.00 12.15 115 ASN A CA 1
ATOM 680 C C . ASN A 1 106 ? 1.692 6.896 0.350 1.00 12.13 115 ASN A C 1
ATOM 681 O O . ASN A 1 106 ? 1.227 6.851 -0.800 1.00 13.33 115 ASN A O 1
ATOM 686 N N . MET A 1 107 ? 0.939 7.145 1.418 1.00 11.45 116 MET A N 1
ATOM 687 C CA . MET A 1 107 ? -0.495 7.408 1.263 1.00 12.04 116 MET A CA 1
ATOM 688 C C . MET A 1 107 ? -0.713 8.665 0.420 1.00 11.51 116 MET A C 1
ATOM 689 O O . MET A 1 107 ? -1.627 8.720 -0.393 1.00 12.73 116 MET A O 1
ATOM 694 N N . LEU A 1 108 ? 0.123 9.681 0.594 1.00 11.22 117 LEU A N 1
ATOM 695 C CA . LEU A 1 108 ? -0.030 10.950 -0.157 1.00 10.57 117 LEU A CA 1
ATOM 696 C C . LEU A 1 108 ? 0.383 10.759 -1.611 1.00 9.92 117 LEU A C 1
ATOM 697 O O . LEU A 1 108 ? -0.203 11.384 -2.532 1.00 11.09 117 LEU A O 1
ATOM 702 N N . LEU A 1 109 ? 1.375 9.893 -1.848 1.00 10.99 118 LEU A N 1
ATOM 703 C CA . LEU A 1 109 ? 1.755 9.572 -3.240 1.00 10.18 118 LEU A CA 1
ATOM 704 C C . LEU A 1 109 ? 0.619 8.902 -4.002 1.00 10.52 118 LEU A C 1
ATOM 705 O O . LEU A 1 109 ? 0.559 8.999 -5.251 1.00 12.92 118 LEU A O 1
ATOM 710 N N . ARG A 1 110 ? -0.293 8.271 -3.258 1.00 10.76 119 ARG A N 1
ATOM 711 C CA . ARG A 1 110 ? -1.452 7.535 -3.812 1.00 11.77 119 ARG A CA 1
ATOM 712 C C . ARG A 1 110 ? -2.718 8.359 -3.785 1.00 11.46 119 ARG A C 1
ATOM 713 O O . ARG A 1 110 ? -3.808 7.826 -3.970 1.00 12.56 119 ARG A O 1
ATOM 721 N N . ASP A 1 111 ? -2.591 9.665 -3.550 1.00 10.71 120 ASP A N 1
ATOM 722 C CA . ASP A 1 111 ? -3.797 10.510 -3.471 1.00 10.78 120 ASP A CA 1
ATOM 723 C C . ASP A 1 111 ? -4.592 10.490 -4.791 1.00 10.57 120 ASP A C 1
ATOM 724 O O . ASP A 1 111 ? -4.024 10.340 -5.879 1.00 11.39 120 ASP A O 1
ATOM 729 N N . GLU A 1 112 ? -5.904 10.709 -4.709 1.00 10.81 121 GLU A N 1
ATOM 730 C CA . GLU A 1 112 ? -6.729 10.792 -5.928 1.00 11.63 121 GLU A CA 1
ATOM 731 C C . GLU A 1 112 ? -6.528 12.131 -6.611 1.00 10.61 121 GLU A C 1
ATOM 732 O O . GLU A 1 112 ? -6.821 12.222 -7.801 1.00 12.16 121 GLU A O 1
ATOM 738 N N . ASN A 1 113 ? -5.992 13.137 -5.920 1.00 10.44 122 ASN A N 1
ATOM 739 C CA . ASN A 1 113 ? -5.830 14.436 -6.538 1.00 8.82 122 ASN A CA 1
ATOM 740 C C . ASN A 1 113 ? -4.436 14.565 -7.143 1.00 8.72 122 ASN A C 1
ATOM 741 O O . ASN A 1 113 ? -3.422 14.335 -6.473 1.00 9.85 122 ASN A O 1
ATOM 746 N N . VAL A 1 114 ? -4.386 14.918 -8.425 1.00 9.54 123 VAL A N 1
ATOM 747 C CA . VAL A 1 114 ? -3.108 14.875 -9.135 1.00 9.51 123 VAL A CA 1
ATOM 748 C C . VAL A 1 114 ? -2.112 15.908 -8.641 1.00 9.88 123 VAL A C 1
ATOM 749 O O . VAL A 1 114 ? -0.895 15.728 -8.769 1.00 10.91 123 VAL A O 1
ATOM 753 N N . ASN A 1 115 ? -2.611 17.031 -8.116 1.00 10.17 124 ASN A N 1
ATOM 754 C CA . ASN A 1 115 ? -1.661 18.017 -7.563 1.00 10.54 124 ASN A CA 1
ATOM 755 C C . ASN A 1 115 ? -1.000 17.597 -6.269 1.00 9.68 124 ASN A C 1
ATOM 756 O O . ASN A 1 115 ? 0.157 17.908 -6.025 1.00 11.35 124 ASN A O 1
ATOM 761 N N . VAL A 1 116 ? -1.712 16.802 -5.471 1.00 10.14 125 VAL A N 1
ATOM 762 C CA . VAL A 1 116 ? -1.102 16.205 -4.277 1.00 8.73 125 VAL A CA 1
ATOM 763 C C . VAL A 1 116 ? -0.044 15.167 -4.734 1.00 9.09 125 VAL A C 1
ATOM 764 O O . VAL A 1 116 ? 1.074 15.182 -4.231 1.00 10.33 125 VAL A O 1
ATOM 768 N N . VAL A 1 117 ? -0.387 14.336 -5.733 1.00 9.13 126 VAL A N 1
ATOM 769 C CA . VAL A 1 117 ? 0.593 13.360 -6.229 1.00 9.58 126 VAL A CA 1
ATOM 770 C C . VAL A 1 117 ? 1.847 14.059 -6.800 1.00 9.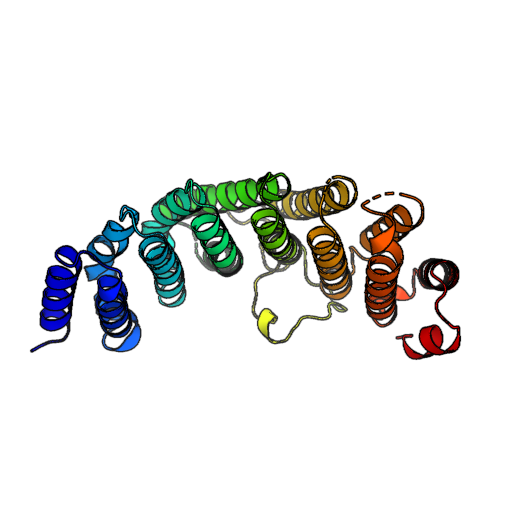51 126 VAL A C 1
ATOM 771 O O . VAL A 1 117 ? 2.964 13.666 -6.510 1.00 9.85 126 VAL A O 1
ATOM 775 N N . LYS A 1 118 ? 1.652 15.128 -7.580 1.00 9.43 127 LYS A N 1
ATOM 776 C CA . LYS A 1 118 ? 2.821 15.827 -8.108 1.00 9.77 127 LYS A CA 1
ATOM 777 C C . LYS A 1 118 ? 3.754 16.299 -6.986 1.00 9.42 127 LYS A C 1
ATOM 778 O O . LYS A 1 118 ? 4.971 16.209 -7.091 1.00 9.35 127 LYS A O 1
ATOM 784 N N . LYS A 1 119 ? 3.179 16.878 -5.918 1.00 9.93 128 LYS A N 1
ATOM 785 C CA . LYS A 1 119 ? 3.985 17.333 -4.803 1.00 9.81 128 LYS A CA 1
ATOM 786 C C . LYS A 1 119 ? 4.725 16.168 -4.132 1.00 9.29 128 LYS A C 1
ATOM 787 O O . LYS A 1 119 ? 5.895 16.269 -3.761 1.00 10.15 128 LYS A O 1
ATOM 793 N N . ALA A 1 120 ? 4.030 15.041 -3.983 1.00 9.50 129 ALA A N 1
ATOM 794 C CA . ALA A 1 120 ? 4.664 13.836 -3.387 1.00 10.14 129 ALA A CA 1
ATOM 795 C C . ALA A 1 120 ? 5.845 13.375 -4.272 1.00 8.95 129 ALA A C 1
ATOM 796 O O . ALA A 1 120 ? 6.869 12.971 -3.736 1.00 9.91 129 ALA A O 1
ATOM 798 N N . ILE A 1 121 ? 5.709 13.435 -5.608 1.00 9.11 130 ILE A N 1
ATOM 799 C CA . ILE A 1 121 ? 6.813 13.100 -6.485 1.00 9.19 130 ILE A CA 1
ATOM 800 C C . ILE A 1 121 ? 7.980 14.058 -6.274 1.00 9.19 130 ILE A C 1
ATOM 801 O O . ILE A 1 121 ? 9.125 13.627 -6.215 1.00 10.24 130 ILE A O 1
ATOM 806 N N . LEU A 1 122 ? 7.702 15.369 -6.198 1.00 9.89 131 LEU A N 1
ATOM 807 C CA . LEU A 1 122 ? 8.765 16.334 -5.950 1.00 11.22 131 LEU A CA 1
ATOM 808 C C . LEU A 1 122 ? 9.512 15.995 -4.673 1.00 10.42 131 LEU A C 1
ATOM 809 O O . LEU A 1 122 ? 10.741 16.056 -4.648 1.00 11.37 131 LEU A O 1
ATOM 814 N N . THR A 1 123 ? 8.782 15.682 -3.602 1.00 10.14 132 THR A N 1
ATOM 815 C CA . THR A 1 123 ? 9.413 15.342 -2.329 1.00 11.26 132 THR A CA 1
ATOM 816 C C . THR A 1 123 ? 10.229 14.058 -2.428 1.00 10.01 132 THR A C 1
ATOM 817 O O . THR A 1 123 ? 11.357 14.005 -1.926 1.00 11.87 132 THR A O 1
ATOM 821 N N . MET A 1 124 ? 9.710 13.045 -3.126 1.00 10.67 133 MET A N 1
ATOM 822 C CA . MET A 1 124 ? 10.484 11.800 -3.297 1.00 10.10 133 MET A CA 1
ATOM 823 C C . MET A 1 124 ? 11.756 12.055 -4.102 1.00 9.85 133 MET A C 1
ATOM 824 O O . MET A 1 124 ? 12.763 11.400 -3.887 1.00 10.03 133 MET A O 1
ATOM 829 N N . THR A 1 125 ? 11.712 13.026 -5.030 1.00 9.73 134 THR A N 1
ATOM 830 C CA . THR A 1 125 ? 12.916 13.350 -5.820 1.00 11.56 134 THR A CA 1
ATOM 831 C C . THR A 1 125 ? 14.019 13.914 -4.888 1.00 11.28 134 THR A C 1
ATOM 832 O O . THR A 1 125 ? 15.218 13.701 -5.127 1.00 12.36 134 THR A O 1
ATOM 836 N N . GLN A 1 126 ? 13.604 14.645 -3.841 1.00 11.85 135 GLN A N 1
ATOM 837 C CA . GLN A 1 126 ? 14.553 15.100 -2.851 1.00 12.93 135 GLN A CA 1
ATOM 838 C C . GLN A 1 126 ? 14.958 14.025 -1.884 1.00 11.77 135 GLN A C 1
ATOM 839 O O . GLN A 1 126 ? 16.110 13.966 -1.463 1.00 14.56 135 GLN A O 1
ATOM 845 N N . LEU A 1 127 ? 14.009 13.183 -1.462 1.00 11.26 136 LEU A N 1
ATOM 846 C CA . LEU A 1 127 ? 14.228 12.289 -0.297 1.00 10.39 136 LEU A CA 1
ATOM 847 C C . LEU A 1 127 ? 14.867 10.933 -0.644 1.00 10.37 136 LEU A C 1
ATOM 848 O O . LEU A 1 127 ? 15.589 10.392 0.170 1.00 11.92 136 LEU A O 1
ATOM 853 N N . TYR A 1 128 ? 14.634 10.403 -1.860 1.00 10.12 137 TYR A N 1
ATOM 854 C CA . TYR A 1 128 ? 15.140 9.071 -2.137 1.00 9.49 137 TYR A CA 1
ATOM 855 C C . TYR A 1 128 ? 16.665 9.022 -1.932 1.00 9.85 137 TYR A C 1
ATOM 856 O O . TYR A 1 128 ? 17.187 8.111 -1.252 1.00 9.93 137 TYR A O 1
ATOM 865 N N . LYS A 1 129 ? 17.399 9.972 -2.539 1.00 9.92 138 LYS A N 1
ATOM 866 C CA . LYS A 1 129 ? 18.849 9.921 -2.439 1.00 10.61 138 LYS A CA 1
ATOM 867 C C . LYS A 1 129 ? 19.347 10.111 -0.977 1.00 11.02 138 LYS A C 1
ATOM 868 O O . LYS A 1 129 ? 20.385 9.546 -0.595 1.00 11.02 138 LYS A O 1
ATOM 874 N N . VAL A 1 130 ? 18.617 10.896 -0.183 1.00 11.46 139 VAL A N 1
ATOM 875 C CA . VAL A 1 130 ? 18.975 11.108 1.226 1.00 12.18 139 VAL A CA 1
ATOM 876 C C . VAL A 1 130 ? 18.718 9.841 2.042 1.00 12.13 139 VAL A C 1
ATOM 877 O O . VAL A 1 130 ? 19.512 9.446 2.914 1.00 12.22 139 VAL A O 1
ATOM 881 N N . ALA A 1 131 ? 17.612 9.187 1.749 1.00 11.15 140 ALA A N 1
ATOM 882 C CA . ALA A 1 131 ? 17.338 7.886 2.375 1.00 9.66 140 ALA A CA 1
ATOM 883 C C . ALA A 1 131 ? 18.404 6.851 2.068 1.00 9.91 140 ALA A C 1
ATOM 884 O O . ALA A 1 131 ? 18.882 6.176 2.971 1.00 11.18 140 ALA A O 1
ATOM 886 N N . LEU A 1 132 ? 18.790 6.754 0.791 1.00 10.21 141 LEU A N 1
ATOM 887 C CA . LEU A 1 132 ? 19.808 5.781 0.408 1.00 9.86 141 LEU A CA 1
ATOM 888 C C . LEU A 1 132 ? 21.143 6.061 1.115 1.00 10.66 141 LEU A C 1
ATOM 889 O O . LEU A 1 132 ? 21.793 5.141 1.638 1.00 11.57 141 LEU A O 1
ATOM 894 N N . GLN A 1 133 ? 21.533 7.338 1.120 1.00 11.57 142 GLN A N 1
ATOM 895 C CA . GLN A 1 133 ? 22.763 7.738 1.790 1.00 12.74 142 GLN A CA 1
ATOM 896 C C . GLN A 1 133 ? 22.708 7.331 3.260 1.00 11.82 142 GLN A C 1
ATOM 897 O O . GLN A 1 133 ? 23.679 6.789 3.808 1.00 13.43 142 GLN A O 1
ATOM 903 N N . TRP A 1 134 ? 21.575 7.564 3.896 1.00 12.06 143 TRP A N 1
ATOM 904 C CA . TRP A 1 134 ? 21.427 7.160 5.296 1.00 12.85 143 TRP A CA 1
ATOM 905 C C . TRP A 1 134 ? 21.585 5.639 5.491 1.00 12.08 143 TRP A C 1
ATOM 906 O O . TRP A 1 134 ? 22.286 5.179 6.419 1.00 14.01 143 TRP A O 1
ATOM 917 N N . MET A 1 135 ? 20.977 4.854 4.615 1.00 12.48 144 MET A N 1
ATOM 918 C CA . MET A 1 135 ? 21.053 3.386 4.724 1.00 13.11 144 MET A CA 1
ATOM 919 C C . MET A 1 135 ? 22.493 2.885 4.596 1.00 14.60 144 MET A C 1
ATOM 920 O O . MET A 1 135 ? 22.853 1.862 5.223 1.00 15.73 144 MET A O 1
ATOM 925 N N . VAL A 1 136 ? 23.268 3.553 3.722 1.00 16.23 145 VAL A N 1
ATOM 926 C CA . VAL A 1 136 ? 24.700 3.223 3.429 1.00 20.12 145 VAL A CA 1
ATOM 927 C C . VAL A 1 136 ? 25.682 3.698 4.499 1.00 20.67 145 VAL A C 1
ATOM 928 O O . VAL A 1 136 ? 26.753 3.123 4.659 1.00 21.98 145 VAL A O 1
ATOM 932 N N . LYS A 1 137 ? 25.354 4.767 5.202 1.00 22.62 146 LYS A N 1
ATOM 933 C CA . LYS A 1 137 ? 26.284 5.387 6.132 1.00 24.92 146 LYS A CA 1
ATOM 934 C C . LYS A 1 137 ? 26.091 4.766 7.472 1.00 26.78 146 LYS A C 1
ATOM 935 O O . LYS A 1 137 ? 27.040 4.646 8.241 1.00 28.81 146 LYS A O 1
ATOM 941 N N . SER A 1 138 ? 24.840 4.391 7.741 1.00 27.29 147 SER A N 1
ATOM 942 C CA . SER A 1 138 ? 24.491 3.549 8.887 1.00 27.32 147 SER A CA 1
ATOM 943 C C . SER A 1 138 ? 25.387 2.307 8.987 1.00 28.55 147 SER A C 1
ATOM 944 O O . SER A 1 138 ? 26.155 2.167 9.939 1.00 30.29 147 SER A O 1
ATOM 947 N N . VAL A 1 140 ? 25.972 -1.595 9.695 1.00 27.47 149 VAL A N 1
ATOM 948 C CA . VAL A 1 140 ? 24.894 -1.759 10.678 1.00 26.79 149 VAL A CA 1
ATOM 949 C C . VAL A 1 140 ? 23.638 -0.997 10.227 1.00 27.07 149 VAL A C 1
ATOM 950 O O . VAL A 1 140 ? 23.681 0.201 9.933 1.00 28.41 149 VAL A O 1
ATOM 954 N N . ILE A 1 141 ? 22.531 -1.735 10.180 1.00 24.90 150 ILE A N 1
ATOM 955 C CA . ILE A 1 141 ? 21.229 -1.271 9.699 1.00 22.72 150 ILE A CA 1
ATOM 956 C C . ILE A 1 141 ? 20.147 -2.051 10.485 1.00 21.45 150 ILE A C 1
ATOM 957 O O . ILE A 1 141 ? 20.192 -3.287 10.579 1.00 21.27 150 ILE A O 1
ATOM 962 N N . SER A 1 142 ? 19.212 -1.324 11.102 1.00 18.91 151 SER A N 1
ATOM 963 C CA . SER A 1 142 ? 18.160 -1.924 11.948 1.00 17.23 151 SER A CA 1
ATOM 964 C C . SER A 1 142 ? 17.040 -2.570 11.128 1.00 15.36 151 SER A C 1
ATOM 965 O O . SER A 1 142 ? 16.879 -2.267 9.936 1.00 15.04 151 SER A O 1
ATOM 968 N N . GLU A 1 143 ? 16.248 -3.452 11.755 1.00 14.60 152 GLU A N 1
ATOM 969 C CA . GLU A 1 143 ? 15.038 -4.025 11.095 1.00 13.38 152 GLU A CA 1
ATOM 970 C C . GLU A 1 143 ? 14.087 -2.937 10.590 1.00 13.51 152 GLU A C 1
ATOM 971 O O . GLU A 1 143 ? 13.519 -3.061 9.516 1.00 12.64 152 GLU A O 1
ATOM 977 N N . LEU A 1 144 ? 13.879 -1.894 11.389 1.00 12.49 153 LEU A N 1
ATOM 978 C CA . LEU A 1 144 ? 13.042 -0.768 10.965 1.00 14.69 153 LEU A CA 1
ATOM 979 C C . LEU A 1 144 ? 13.615 -0.049 9.750 1.00 13.63 153 LEU A C 1
ATOM 980 O O . LEU A 1 144 ? 12.853 0.269 8.806 1.00 13.61 153 LEU A O 1
ATOM 985 N N . GLN A 1 145 ? 14.933 0.166 9.729 1.00 13.71 154 GLN A N 1
ATOM 986 C CA . GLN A 1 145 ? 15.565 0.751 8.535 1.00 13.25 154 GLN A CA 1
ATOM 987 C C . GLN A 1 145 ? 15.375 -0.117 7.318 1.00 12.03 154 GLN A C 1
ATOM 988 O O . GLN A 1 145 ? 15.090 0.376 6.242 1.00 11.63 154 GLN A O 1
ATOM 994 N N . GLU A 1 146 ? 15.529 -1.426 7.489 1.00 11.40 155 GLU A N 1
ATOM 995 C CA . GLU A 1 146 ? 15.344 -2.354 6.366 1.00 11.19 155 GLU A CA 1
ATOM 996 C C . GLU A 1 146 ? 13.927 -2.269 5.796 1.00 9.96 155 GLU A C 1
ATOM 997 O O . GLU A 1 146 ? 13.749 -2.167 4.562 1.00 10.63 155 GLU A O 1
ATOM 1003 N N . ALA A 1 147 ? 12.929 -2.264 6.683 1.00 10.32 156 ALA A N 1
ATOM 1004 C CA . ALA A 1 147 ? 11.541 -2.186 6.236 1.00 10.30 156 ALA A CA 1
ATOM 1005 C C . ALA A 1 147 ? 11.301 -0.807 5.546 1.00 11.29 156 ALA A C 1
ATOM 1006 O O . ALA A 1 147 ? 10.600 -0.714 4.547 1.00 11.13 156 ALA A O 1
ATOM 1008 N N . CYS A 1 148 ? 11.874 0.259 6.101 1.00 11.50 157 CYS A N 1
ATOM 1009 C CA . CYS A 1 148 ? 11.758 1.587 5.540 1.00 11.60 157 CYS A CA 1
ATOM 1010 C C . CYS A 1 148 ? 12.337 1.589 4.125 1.00 11.19 157 CYS A C 1
ATOM 1011 O O . CYS A 1 148 ? 11.706 2.102 3.184 1.00 11.59 157 CYS A O 1
ATOM 1014 N N . TRP A 1 149 ? 13.533 0.994 3.963 1.00 11.41 158 TRP A N 1
ATOM 1015 C CA . TRP A 1 149 ? 14.155 0.916 2.653 1.00 11.83 158 TRP A CA 1
ATOM 1016 C C . TRP A 1 149 ? 13.280 0.182 1.641 1.00 11.55 158 TRP A C 1
ATOM 1017 O O . TRP A 1 149 ? 13.158 0.583 0.473 1.00 11.67 158 TRP A O 1
ATOM 1028 N N . ASP A 1 150 ? 12.706 -0.940 2.064 1.00 11.00 159 ASP A N 1
ATOM 1029 C CA . ASP A 1 150 ? 11.831 -1.666 1.160 1.00 11.63 159 ASP A CA 1
ATOM 1030 C C . ASP A 1 150 ? 10.686 -0.769 0.681 1.00 9.94 159 ASP A C 1
ATOM 1031 O O . ASP A 1 150 ? 10.274 -0.856 -0.496 1.00 9.53 159 ASP A O 1
ATOM 1036 N N . MET A 1 151 ? 10.146 0.072 1.565 1.00 9.78 160 MET A N 1
ATOM 1037 C CA . MET A 1 151 ? 9.055 0.949 1.180 1.00 9.34 160 MET A CA 1
ATOM 1038 C C . MET A 1 151 ? 9.548 2.081 0.266 1.00 9.11 160 MET A C 1
ATOM 1039 O O . MET A 1 151 ? 8.915 2.369 -0.746 1.00 8.80 160 MET A O 1
ATOM 1044 N N . VAL A 1 152 ? 10.689 2.675 0.592 1.00 8.84 161 VAL A N 1
ATOM 1045 C CA . VAL A 1 152 ? 11.260 3.727 -0.282 1.00 9.45 161 VAL A CA 1
ATOM 1046 C C . VAL A 1 152 ? 11.504 3.172 -1.703 1.00 9.30 161 VAL A C 1
ATOM 1047 O O . VAL A 1 152 ? 11.179 3.821 -2.705 1.00 9.05 161 VAL A O 1
ATOM 1051 N N . SER A 1 153 ? 12.013 1.943 -1.771 1.00 9.11 162 SER A N 1
ATOM 1052 C CA . SER A 1 153 ? 12.332 1.320 -3.074 1.00 8.99 162 SER A CA 1
ATOM 1053 C C . SER A 1 153 ? 11.056 1.039 -3.835 1.00 7.81 162 SER A C 1
ATOM 1054 O O . SER A 1 153 ? 11.013 1.262 -5.066 1.00 8.82 162 SER A O 1
ATOM 1057 N N . ALA A 1 154 ? 10.004 0.555 -3.149 1.00 7.56 163 ALA A N 1
ATOM 1058 C CA . ALA A 1 154 ? 8.747 0.305 -3.832 1.00 7.70 163 ALA A CA 1
ATOM 1059 C C . ALA A 1 154 ? 8.106 1.634 -4.296 1.00 7.96 163 ALA A C 1
ATOM 1060 O O . ALA A 1 154 ? 7.572 1.698 -5.409 1.00 8.37 163 ALA A O 1
ATOM 1062 N N . MET A 1 155 ? 8.191 2.703 -3.495 1.00 8.11 164 MET A N 1
ATOM 1063 C CA . MET A 1 155 ? 7.670 4.005 -3.871 1.00 8.83 164 MET A CA 1
ATOM 1064 C C . MET A 1 155 ? 8.413 4.570 -5.088 1.00 8.43 164 MET A C 1
ATOM 1065 O O . MET A 1 155 ? 7.791 5.143 -6.007 1.00 9.40 164 MET A O 1
ATOM 1070 N N . ALA A 1 156 ? 9.735 4.419 -5.112 1.00 8.22 165 ALA A N 1
ATOM 1071 C CA . ALA A 1 156 ? 10.499 4.830 -6.293 1.00 8.61 165 ALA A CA 1
ATOM 1072 C C . ALA A 1 156 ? 10.020 4.064 -7.517 1.00 7.51 165 ALA A C 1
ATOM 1073 O O . ALA A 1 156 ? 9.840 4.611 -8.615 1.00 8.96 165 ALA A O 1
ATOM 1075 N N . GLY A 1 157 ? 9.827 2.747 -7.358 1.00 8.13 166 GLY A N 1
ATOM 1076 C CA . GLY A 1 157 ? 9.287 1.942 -8.454 1.00 8.50 166 GLY A CA 1
ATOM 1077 C C . GLY A 1 157 ? 7.915 2.423 -8.912 1.00 7.88 166 GLY A C 1
ATOM 1078 O O . GLY A 1 157 ? 7.606 2.466 -10.100 1.00 8.75 166 GLY A O 1
ATOM 1079 N N . ASP A 1 158 ? 7.071 2.814 -7.962 1.00 7.97 167 ASP A N 1
ATOM 1080 C CA . ASP A 1 158 ? 5.744 3.326 -8.303 1.00 7.86 167 ASP A CA 1
ATOM 1081 C C . ASP A 1 158 ? 5.839 4.621 -9.103 1.00 7.56 167 ASP A C 1
ATOM 1082 O O . ASP A 1 158 ? 5.017 4.858 -9.995 1.00 8.41 167 ASP A O 1
ATOM 1087 N N . ILE A 1 159 ? 6.832 5.460 -8.807 1.00 8.07 168 ILE A N 1
ATOM 1088 C CA . ILE A 1 159 ? 7.003 6.687 -9.612 1.00 8.47 168 ILE A CA 1
ATOM 1089 C C . ILE A 1 159 ? 7.470 6.367 -11.019 1.00 8.16 168 ILE A C 1
ATOM 1090 O O . ILE A 1 159 ? 7.026 7.020 -11.951 1.00 9.10 168 ILE A O 1
ATOM 1095 N N . ILE A 1 160 ? 8.333 5.338 -11.202 1.00 7.75 169 ILE A N 1
ATOM 1096 C CA . ILE A 1 160 ? 8.656 4.942 -12.582 1.00 7.83 169 ILE A CA 1
ATOM 1097 C C . ILE A 1 160 ? 7.365 4.597 -13.319 1.00 7.60 169 ILE A C 1
ATOM 1098 O O . ILE A 1 160 ? 7.223 4.928 -14.500 1.00 8.86 169 ILE A O 1
ATOM 1103 N N . LEU A 1 161 ? 6.425 3.889 -12.656 1.00 8.19 170 LEU A N 1
ATOM 1104 C CA . LEU A 1 161 ? 5.186 3.545 -13.307 1.00 8.59 170 LEU A CA 1
ATOM 1105 C C . LEU A 1 161 ? 4.349 4.757 -13.670 1.00 8.63 170 LEU A C 1
ATOM 1106 O O . LEU A 1 161 ? 3.531 4.693 -14.614 1.00 10.19 170 LEU A O 1
ATOM 1111 N N . LEU A 1 162 ? 4.569 5.882 -12.981 1.00 8.75 171 LEU A N 1
ATOM 1112 C CA . LEU A 1 162 ? 3.824 7.109 -13.267 1.00 9.15 171 LEU A CA 1
ATOM 1113 C C . LEU A 1 162 ? 4.313 7.803 -14.546 1.00 8.91 171 LEU A C 1
ATOM 1114 O O . LEU A 1 162 ? 3.670 8.735 -15.008 1.00 10.04 171 LEU A O 1
ATOM 1119 N N . LEU A 1 163 ? 5.391 7.320 -15.161 1.00 10.00 172 LEU A N 1
ATOM 1120 C CA . LEU A 1 163 ? 5.663 7.706 -16.563 1.00 9.74 172 LEU A CA 1
ATOM 1121 C C . LEU A 1 163 ? 4.506 7.356 -17.490 1.00 10.11 172 LEU A C 1
ATOM 1122 O O . LEU A 1 163 ? 4.317 8.014 -18.522 1.00 11.66 172 LEU A O 1
ATOM 1127 N N . ASP A 1 164 ? 3.693 6.376 -17.068 1.00 10.72 173 ASP A N 1
ATOM 1128 C CA . ASP A 1 164 ? 2.476 5.986 -17.776 1.00 11.17 173 ASP A CA 1
ATOM 1129 C C . ASP A 1 164 ? 1.198 6.602 -17.270 1.00 11.18 173 ASP A C 1
ATOM 1130 O O . ASP A 1 164 ? 0.120 6.193 -17.670 1.00 12.57 173 ASP A O 1
ATOM 1135 N N . SER A 1 165 ? 1.301 7.587 -16.412 1.00 10.10 174 SER A N 1
ATOM 1136 C CA . SER A 1 165 ? 0.104 8.247 -15.909 1.00 9.96 174 SER A CA 1
ATOM 1137 C C . SER A 1 165 ? -0.687 8.833 -17.083 1.00 10.16 174 SER A C 1
ATOM 1138 O O . SER A 1 165 ? -0.102 9.341 -18.043 1.00 12.02 174 SER A O 1
ATOM 1141 N N . ASP A 1 166 ? -1.997 8.865 -16.925 1.00 10.51 175 ASP A N 1
ATOM 1142 C CA . ASP A 1 166 ? -2.877 9.591 -17.854 1.00 10.63 175 ASP A CA 1
ATOM 1143 C C . ASP A 1 166 ? -2.759 11.119 -17.675 1.00 10.81 175 ASP A C 1
ATOM 1144 O O . ASP A 1 166 ? -3.324 11.865 -18.469 1.00 11.39 175 ASP A O 1
ATOM 1149 N N . ASN A 1 167 ? -2.121 11.575 -16.593 1.00 9.99 176 ASN A N 1
ATOM 1150 C CA . ASN A 1 167 ? -2.025 13.029 -16.357 1.00 9.59 176 ASN A CA 1
ATOM 1151 C C . ASN A 1 167 ? -0.665 13.559 -16.860 1.00 9.42 176 ASN A C 1
ATOM 1152 O O . ASN A 1 167 ? 0.399 13.077 -16.481 1.00 10.06 176 ASN A O 1
ATOM 1157 N N . ASP A 1 168 ? -0.721 14.567 -17.730 1.00 10.61 177 ASP A N 1
ATOM 1158 C CA . ASP A 1 168 ? 0.471 15.122 -18.363 1.00 11.25 177 ASP A CA 1
ATOM 1159 C C . ASP A 1 168 ? 1.497 15.641 -17.355 1.00 10.88 177 ASP A C 1
ATOM 1160 O O . ASP A 1 168 ? 2.713 15.381 -17.496 1.00 11.19 177 ASP A O 1
ATOM 1165 N N . GLY A 1 169 ? 1.019 16.376 -16.366 1.00 10.55 178 GLY A N 1
ATOM 1166 C CA . GLY A 1 169 ? 1.891 16.958 -15.344 1.00 11.42 178 GLY A CA 1
ATOM 1167 C C . GLY A 1 169 ? 2.523 15.900 -14.449 1.00 10.10 178 GLY A C 1
ATOM 1168 O O . GLY A 1 169 ? 3.694 16.018 -14.092 1.00 11.38 178 GLY A O 1
ATOM 1169 N N . ILE A 1 170 ? 1.776 14.855 -14.087 1.00 10.08 179 ILE A N 1
ATOM 1170 C CA . ILE A 1 170 ? 2.370 13.769 -13.331 1.00 9.89 179 ILE A CA 1
ATOM 1171 C C . ILE A 1 170 ? 3.490 13.125 -14.152 1.00 9.02 179 ILE A C 1
ATOM 1172 O O . ILE A 1 170 ? 4.567 12.864 -13.626 1.00 9.85 179 ILE A O 1
ATOM 1177 N N . ARG A 1 171 ? 3.261 12.914 -15.451 1.00 9.29 180 ARG A N 1
ATOM 1178 C CA . ARG A 1 171 ? 4.341 12.361 -16.286 1.00 9.24 180 ARG A CA 1
ATOM 1179 C C . ARG A 1 171 ? 5.595 13.245 -16.248 1.00 9.35 180 ARG A C 1
ATOM 1180 O O . ARG A 1 171 ? 6.702 12.720 -16.087 1.00 10.08 180 ARG A O 1
ATOM 1188 N N . THR A 1 172 ? 5.437 14.569 -16.398 1.00 10.28 181 THR A N 1
ATOM 1189 C CA . THR A 1 172 ? 6.609 15.452 -16.360 1.00 10.62 181 THR A CA 1
ATOM 1190 C C . THR A 1 172 ? 7.352 15.343 -15.028 1.00 10.29 181 THR A C 1
ATOM 1191 O O . THR A 1 172 ? 8.582 15.320 -14.973 1.00 11.24 181 THR A O 1
ATOM 1195 N N . HIS A 1 173 ? 6.605 15.309 -13.931 1.00 10.52 182 HIS A N 1
ATOM 1196 C CA . HIS A 1 173 ? 7.238 15.204 -12.620 1.00 10.60 182 HIS A CA 1
ATOM 1197 C C . HIS A 1 173 ? 7.950 13.847 -12.494 1.00 9.54 182 HIS A C 1
ATOM 1198 O O . HIS A 1 173 ? 9.046 13.777 -11.923 1.00 10.45 182 HIS A O 1
ATOM 1205 N N . ALA A 1 174 ? 7.327 12.775 -12.991 1.00 9.61 183 ALA A N 1
ATOM 1206 C CA . ALA A 1 174 ? 7.907 11.438 -12.921 1.00 9.40 183 ALA A CA 1
ATOM 1207 C C . ALA A 1 174 ? 9.212 11.413 -13.722 1.00 8.98 183 ALA A C 1
ATOM 1208 O O . ALA A 1 174 ? 10.151 10.760 -13.295 1.00 9.51 183 ALA A O 1
ATOM 1210 N N . ILE A 1 175 ? 9.278 12.070 -14.893 1.00 9.20 184 ILE A N 1
ATOM 1211 C CA . ILE A 1 175 ? 10.525 12.072 -15.648 1.00 9.04 184 ILE A CA 1
ATOM 1212 C C . ILE A 1 175 ? 11.671 12.582 -14.779 1.00 9.69 184 ILE A C 1
ATOM 1213 O O . ILE A 1 175 ? 12.774 12.020 -14.809 1.00 10.01 184 ILE A O 1
ATOM 1218 N N . LYS A 1 176 ? 11.425 13.690 -14.063 1.00 10.30 185 LYS A N 1
ATOM 1219 C CA . LYS A 1 176 ? 12.499 14.273 -13.269 1.00 10.01 185 LYS A CA 1
ATOM 1220 C C . LYS A 1 176 ? 12.871 13.376 -12.071 1.00 9.54 185 LYS A C 1
ATOM 1221 O O . LYS A 1 176 ? 14.043 13.306 -11.726 1.00 10.15 185 LYS A O 1
ATOM 1227 N N . PHE A 1 177 ? 11.895 12.686 -11.469 1.00 9.45 186 PHE A N 1
ATOM 1228 C CA . PHE A 1 177 ? 12.224 11.701 -10.442 1.00 9.39 186 PHE A CA 1
ATOM 1229 C C . PHE A 1 177 ? 13.098 10.583 -11.025 1.00 8.99 186 PHE A C 1
ATOM 1230 O O . PHE A 1 177 ? 14.089 10.181 -10.420 1.00 9.20 186 PHE A O 1
ATOM 1238 N N . VAL A 1 178 ? 12.720 10.101 -12.212 1.00 8.89 187 VAL A N 1
ATOM 1239 C CA . VAL A 1 178 ? 13.399 8.982 -12.832 1.00 9.44 187 VAL A CA 1
ATOM 1240 C C . VAL A 1 178 ? 14.828 9.393 -13.230 1.00 9.17 187 VAL A C 1
ATOM 1241 O O . VAL A 1 178 ? 15.782 8.621 -13.049 1.00 9.64 187 VAL A O 1
ATOM 1245 N N . GLU A 1 179 ? 15.001 10.635 -13.728 1.00 9.03 188 GLU A N 1
ATOM 1246 C CA . GLU A 1 179 ? 16.344 11.169 -13.990 1.00 8.78 188 GLU A CA 1
ATOM 1247 C C . GLU A 1 179 ? 17.177 11.079 -12.720 1.00 8.89 188 GLU A C 1
ATOM 1248 O O . GLU A 1 179 ? 18.320 10.600 -12.769 1.00 9.78 188 GLU A O 1
ATOM 1254 N N . GLY A 1 180 ? 16.644 11.543 -11.578 1.00 9.33 189 GLY A N 1
ATOM 1255 C CA . GLY A 1 180 ? 17.401 11.474 -10.341 1.00 9.63 189 GLY A CA 1
ATOM 1256 C C . GLY A 1 180 ? 17.719 10.042 -9.959 1.00 9.26 189 GLY A C 1
ATOM 1257 O O . GLY A 1 180 ? 18.799 9.790 -9.375 1.00 10.42 189 GLY A O 1
ATOM 1258 N N . LEU A 1 181 ? 16.777 9.129 -10.184 1.00 8.79 190 LEU A N 1
ATOM 1259 C CA . LEU A 1 181 ? 16.998 7.743 -9.828 1.00 8.77 190 LEU A CA 1
ATOM 1260 C C . LEU A 1 181 ? 18.141 7.127 -10.640 1.00 8.33 190 LEU A C 1
ATOM 1261 O O . LEU A 1 181 ? 19.018 6.437 -10.109 1.00 9.64 190 LEU A O 1
ATOM 1266 N N . ILE A 1 182 ? 18.134 7.427 -11.931 1.00 8.57 191 ILE A N 1
ATOM 1267 C CA . ILE A 1 182 ? 19.183 6.907 -12.833 1.00 8.81 191 ILE A CA 1
ATOM 1268 C C . ILE A 1 182 ? 20.556 7.377 -12.368 1.00 8.55 191 ILE A C 1
ATOM 1269 O O . ILE A 1 182 ? 21.516 6.606 -12.331 1.00 9.32 191 ILE A O 1
ATOM 1274 N N . VAL A 1 183 ? 20.680 8.663 -12.065 1.00 8.87 192 VAL A N 1
ATOM 1275 C CA . VAL A 1 183 ? 21.975 9.205 -11.681 1.00 9.24 192 VAL A CA 1
ATOM 1276 C C . VAL A 1 183 ? 22.372 8.666 -10.302 1.00 9.01 192 VAL A C 1
ATOM 1277 O O . VAL A 1 183 ? 23.543 8.308 -10.080 1.00 9.75 192 VAL A O 1
ATOM 1281 N N . THR A 1 184 ? 21.434 8.550 -9.381 1.00 8.25 193 THR A N 1
ATOM 1282 C CA . THR A 1 184 ? 21.771 8.052 -8.040 1.00 8.50 193 THR A CA 1
ATOM 1283 C C . THR A 1 184 ? 22.259 6.600 -8.111 1.00 7.79 193 THR A C 1
ATOM 1284 O O . THR A 1 184 ? 23.177 6.209 -7.403 1.00 8.72 193 THR A O 1
ATOM 1288 N N . LEU A 1 185 ? 21.648 5.805 -8.989 1.00 7.82 194 LEU A N 1
ATOM 1289 C CA . LEU A 1 185 ? 21.900 4.371 -9.042 1.00 8.21 194 LEU A CA 1
ATOM 1290 C C . LEU A 1 185 ? 22.893 4.011 -10.166 1.00 7.96 194 LEU A C 1
ATOM 1291 O O . LEU A 1 185 ? 22.837 2.897 -10.723 1.00 11.10 194 LEU A O 1
ATOM 1296 N N . SER A 1 186 ? 23.784 4.952 -10.505 1.00 8.15 195 SER A N 1
ATOM 1297 C CA . SER A 1 186 ? 24.878 4.632 -11.414 1.00 7.42 195 SER A CA 1
ATOM 1298 C C . SER A 1 186 ? 26.121 5.314 -10.847 1.00 7.94 195 SER A C 1
ATOM 1299 O O . SER A 1 186 ? 26.001 6.314 -10.128 1.00 8.29 195 SER A O 1
ATOM 1302 N N . PRO A 1 187 ? 27.323 4.823 -11.193 1.00 8.17 196 PRO A N 1
ATOM 1303 C CA . PRO A 1 187 ? 28.521 5.390 -10.546 1.00 8.22 196 PRO A CA 1
ATOM 1304 C C . PRO A 1 187 ? 28.940 6.707 -11.195 1.00 7.41 196 PRO A C 1
ATOM 1305 O O . PRO A 1 187 ? 28.836 6.906 -12.429 1.00 8.71 196 PRO A O 1
ATOM 1309 N N . ARG A 1 188 ? 29.450 7.590 -10.346 1.00 8.06 197 ARG A N 1
ATOM 1310 C CA . ARG A 1 188 ? 30.155 8.752 -10.847 1.00 7.32 197 ARG A CA 1
ATOM 1311 C C . ARG A 1 188 ? 31.397 8.279 -11.619 1.00 8.41 197 ARG A C 1
ATOM 1312 O O . ARG A 1 188 ? 32.018 7.278 -11.246 1.00 9.88 197 ARG A O 1
ATOM 1320 N N . MET A 1 189 ? 31.735 9.013 -12.677 1.00 8.03 198 MET A N 1
ATOM 1321 C CA . MET A 1 189 ? 32.927 8.768 -13.464 1.00 8.13 198 MET A CA 1
ATOM 1322 C C . MET A 1 189 ? 33.865 9.956 -13.299 1.00 5.90 198 MET A C 1
ATOM 1323 O O . MET A 1 189 ? 33.436 11.043 -12.924 1.00 6.73 198 MET A O 1
ATOM 1328 N N . ALA A 1 190 ? 35.139 9.787 -13.639 1.00 5.40 199 ALA A N 1
ATOM 1329 C CA . ALA A 1 190 ? 36.063 10.903 -13.473 1.00 5.43 199 ALA A CA 1
ATOM 1330 C C . ALA A 1 190 ? 35.765 12.076 -14.427 1.00 5.42 199 ALA A C 1
ATOM 1331 O O . ALA A 1 190 ? 36.164 13.215 -14.144 1.00 5.39 199 ALA A O 1
ATOM 1333 N N . ASP A 1 191 ? 35.076 11.794 -15.523 1.00 5.92 200 ASP A N 1
ATOM 1334 C CA . ASP A 1 191 ? 34.637 12.869 -16.412 1.00 7.04 200 ASP A CA 1
ATOM 1335 C C . ASP A 1 191 ? 33.172 13.223 -16.232 1.00 6.52 200 ASP A C 1
ATOM 1336 O O . ASP A 1 191 ? 32.613 13.923 -17.083 1.00 8.32 200 ASP A O 1
ATOM 1341 N N . SER A 1 192 ? 32.562 12.827 -15.109 1.00 6.09 201 SER A N 1
ATOM 1342 C CA . SER A 1 192 ? 31.204 13.281 -14.836 1.00 6.35 201 SER A CA 1
ATOM 1343 C C . SER A 1 192 ? 31.199 14.788 -14.605 1.00 8.29 201 SER A C 1
ATOM 1344 O O . SER A 1 192 ? 32.058 15.291 -13.904 1.00 8.93 201 SER A O 1
ATOM 1347 N N . GLU A 1 193 ? 30.218 15.486 -15.185 1.00 8.57 202 GLU A N 1
ATOM 1348 C CA . GLU A 1 193 ? 30.060 16.928 -14.943 1.00 9.21 202 GLU A CA 1
ATOM 1349 C C . GLU A 1 193 ? 28.896 17.020 -13.975 1.00 9.17 202 GLU A C 1
ATOM 1350 O O . GLU A 1 193 ? 27.739 16.789 -14.355 1.00 11.78 202 GLU A O 1
ATOM 1356 N N . ILE A 1 194 ? 29.206 17.244 -12.702 1.00 8.85 203 ILE A N 1
ATOM 1357 C CA . ILE A 1 194 ? 28.229 17.228 -11.602 1.00 10.92 203 ILE A CA 1
ATOM 1358 C C . ILE A 1 194 ? 27.824 18.656 -11.246 1.00 11.70 203 ILE A C 1
ATOM 1359 O O . ILE A 1 194 ? 28.685 19.454 -10.906 1.00 11.74 203 ILE A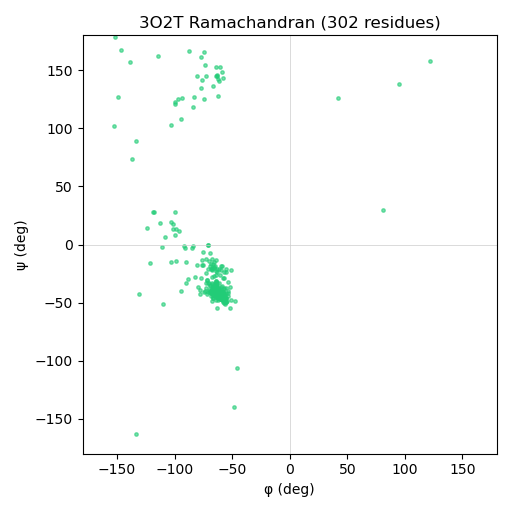 O 1
ATOM 1364 N N . PRO A 1 195 ? 26.512 18.984 -11.313 1.00 12.07 204 PRO A N 1
ATOM 1365 C CA . PRO A 1 195 ? 26.087 20.334 -10.854 1.00 12.25 204 PRO A CA 1
ATOM 1366 C C . PRO A 1 195 ? 26.489 20.532 -9.392 1.00 11.70 204 PRO A C 1
ATOM 1367 O O . PRO A 1 195 ? 26.425 19.595 -8.604 1.00 11.15 204 PRO A O 1
ATOM 1371 N N . ARG A 1 196 ? 26.887 21.751 -9.035 1.00 12.33 205 ARG A N 1
ATOM 1372 C CA . ARG A 1 196 ? 27.363 22.036 -7.669 1.00 12.17 205 ARG A CA 1
ATOM 1373 C C . ARG A 1 196 ? 26.340 21.595 -6.620 1.00 12.78 205 ARG A C 1
ATOM 1374 O O . ARG A 1 196 ? 26.693 21.083 -5.542 1.00 14.04 205 ARG A O 1
ATOM 1382 N N . ARG A 1 197 ? 25.074 21.864 -6.905 1.00 13.06 206 ARG A N 1
ATOM 1383 C CA . ARG A 1 197 ? 23.986 21.554 -5.990 1.00 15.07 206 ARG A CA 1
ATOM 1384 C C . ARG A 1 197 ? 23.919 20.044 -5.693 1.00 13.97 206 ARG A C 1
ATOM 1385 O O . ARG A 1 197 ? 23.398 19.661 -4.645 1.00 16.38 206 ARG A O 1
ATOM 1393 N N . GLN A 1 198 ? 24.481 19.215 -6.591 1.00 11.48 207 GLN A N 1
ATOM 1394 C CA . GLN A 1 198 ? 24.442 17.743 -6.480 1.00 10.54 207 GLN A CA 1
ATOM 1395 C C . GLN A 1 198 ? 25.788 17.133 -6.122 1.00 9.76 207 GLN A C 1
ATOM 1396 O O . GLN A 1 198 ? 25.892 15.892 -6.039 1.00 10.07 207 GLN A O 1
ATOM 1402 N N . GLU A 1 199 ? 26.781 17.963 -5.819 1.00 9.47 208 GLU A N 1
ATOM 1403 C CA . GLU A 1 199 ? 28.118 17.454 -5.612 1.00 9.02 208 GLU A CA 1
ATOM 1404 C C . GLU A 1 199 ? 28.204 16.466 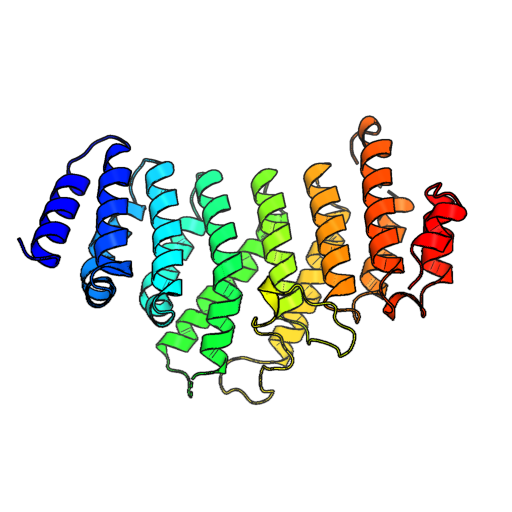-4.437 1.00 9.98 208 GLU A C 1
ATOM 1405 O O . GLU A 1 199 ? 28.988 15.500 -4.500 1.00 10.02 208 GLU A O 1
ATOM 1411 N N . HIS A 1 200 ? 27.376 16.695 -3.409 1.00 10.28 209 HIS A N 1
ATOM 1412 C CA . HIS A 1 200 ? 27.379 15.880 -2.183 1.00 10.97 209 HIS A CA 1
ATOM 1413 C C . HIS A 1 200 ? 26.435 14.704 -2.187 1.00 11.59 209 HIS A C 1
ATOM 1414 O O . HIS A 1 200 ? 26.382 13.938 -1.223 1.00 13.46 209 HIS A O 1
ATOM 1421 N N . ASP A 1 201 ? 25.701 14.563 -3.283 1.00 10.08 210 ASP A N 1
ATOM 1422 C CA . ASP A 1 201 ? 24.695 13.523 -3.346 1.00 10.72 210 ASP A CA 1
ATOM 1423 C C . ASP A 1 201 ? 25.334 12.158 -3.487 1.00 10.26 210 ASP A C 1
ATOM 1424 O O . ASP A 1 201 ? 26.376 12.005 -4.172 1.00 10.80 210 ASP A O 1
ATOM 1429 N N . ILE A 1 202 ? 24.727 11.136 -2.873 1.00 10.79 211 ILE A N 1
ATOM 1430 C CA . ILE A 1 202 ? 25.234 9.756 -3.034 1.00 11.34 211 ILE A CA 1
ATOM 1431 C C . ILE A 1 202 ? 25.123 9.271 -4.488 1.00 10.85 211 ILE A C 1
ATOM 1432 O O . ILE A 1 202 ? 24.258 9.719 -5.243 1.00 11.84 211 ILE A O 1
ATOM 1437 N N . SER A 1 203 ? 26.000 8.354 -4.851 1.00 10.68 212 SER A N 1
ATOM 1438 C CA . SER A 1 203 ? 26.007 7.731 -6.179 1.00 10.18 212 SER A CA 1
ATOM 1439 C C . SER A 1 203 ? 26.489 6.300 -5.989 1.00 10.12 212 SER A C 1
ATOM 1440 O O . SER A 1 203 ? 27.011 5.959 -4.911 1.00 9.91 212 SER A O 1
ATOM 1443 N N . LEU A 1 204 ? 26.326 5.482 -7.006 1.00 9.57 213 LEU A N 1
ATOM 1444 C CA . LEU A 1 204 ? 26.468 4.048 -6.789 1.00 10.31 213 LEU A CA 1
ATOM 1445 C C . LEU A 1 204 ? 27.871 3.659 -6.368 1.00 11.33 213 LEU A C 1
ATOM 1446 O O . LEU A 1 204 ? 28.040 2.636 -5.666 1.00 13.08 213 LEU A O 1
ATOM 1451 N N . ASP A 1 205 ? 28.871 4.407 -6.851 1.00 11.93 214 ASP A N 1
ATOM 1452 C CA . ASP A 1 205 ? 30.283 4.173 -6.518 1.00 13.67 214 ASP A CA 1
ATOM 1453 C C . ASP A 1 205 ? 30.534 4.181 -5.019 1.00 14.61 214 ASP A C 1
ATOM 1454 O O . ASP A 1 205 ? 31.536 3.640 -4.542 1.00 16.85 214 ASP A O 1
ATOM 1459 N N . ARG A 1 206 ? 29.640 4.797 -4.260 1.00 14.47 215 ARG A N 1
ATOM 1460 C CA . ARG A 1 206 ? 29.837 4.837 -2.816 1.00 16.53 215 ARG A CA 1
ATOM 1461 C C . ARG A 1 206 ? 28.976 3.828 -2.035 1.00 16.45 215 ARG A C 1
ATOM 1462 O O . ARG A 1 206 ? 28.920 3.842 -0.800 1.00 18.95 215 ARG A O 1
ATOM 1470 N N . ILE A 1 207 ? 28.389 2.879 -2.761 1.00 14.98 216 ILE A N 1
ATOM 1471 C CA . ILE A 1 207 ? 27.613 1.824 -2.149 1.00 15.42 216 ILE A CA 1
ATOM 1472 C C . ILE A 1 207 ? 28.493 0.591 -2.082 1.00 14.89 216 ILE A C 1
ATOM 1473 O O . ILE A 1 207 ? 28.947 0.124 -3.106 1.00 14.62 216 ILE A O 1
ATOM 1478 N N . PRO A 1 208 ? 28.740 0.063 -0.874 1.00 15.16 217 PRO A N 1
ATOM 1479 C CA . PRO A 1 208 ? 29.570 -1.160 -0.790 1.00 14.69 217 PRO A CA 1
ATOM 1480 C C . PRO A 1 208 ? 28.948 -2.370 -1.449 1.00 15.37 217 PRO A C 1
ATOM 1481 O O . PRO A 1 208 ? 27.733 -2.541 -1.429 1.00 16.43 217 PRO A O 1
ATOM 1485 N N . ARG A 1 209 ? 29.798 -3.201 -2.045 1.00 15.47 218 ARG A N 1
ATOM 1486 C CA . ARG A 1 209 ? 29.366 -4.452 -2.683 1.00 17.50 218 ARG A CA 1
ATOM 1487 C C . ARG A 1 209 ? 28.882 -5.512 -1.722 1.00 17.84 218 ARG A C 1
ATOM 1488 O O . ARG A 1 209 ? 28.188 -6.481 -2.114 1.00 20.49 218 ARG A O 1
ATOM 1496 N N . ASP A 1 210 ? 29.262 -5.346 -0.468 1.00 17.84 219 ASP A N 1
ATOM 1497 C CA . ASP A 1 210 ? 28.957 -6.317 0.580 1.00 18.31 219 ASP A CA 1
ATOM 1498 C C . ASP A 1 210 ? 28.090 -5.719 1.697 1.00 18.65 219 ASP A C 1
ATOM 1499 O O . ASP A 1 210 ? 28.184 -6.091 2.862 1.00 19.34 219 ASP A O 1
ATOM 1504 N N . HIS A 1 211 ? 27.291 -4.721 1.366 1.00 17.63 220 HIS A N 1
ATOM 1505 C CA . HIS A 1 211 ? 26.401 -4.192 2.383 1.00 17.86 220 HIS A CA 1
ATOM 1506 C C . HIS A 1 211 ? 25.422 -5.308 2.813 1.00 17.55 220 HIS A C 1
ATOM 1507 O O . HIS A 1 211 ? 24.974 -6.067 1.964 1.00 17.15 220 HIS A O 1
ATOM 1514 N N . PRO A 1 212 ? 25.070 -5.394 4.116 1.00 19.31 221 PRO A N 1
ATOM 1515 C CA . PRO A 1 212 ? 24.211 -6.484 4.586 1.00 19.02 221 PRO A CA 1
ATOM 1516 C C . PRO A 1 212 ? 22.775 -6.509 4.054 1.00 19.08 221 PRO A C 1
ATOM 1517 O O . PRO A 1 212 ? 22.147 -7.571 4.102 1.00 20.50 221 PRO A O 1
ATOM 1521 N N . TYR A 1 213 ? 22.255 -5.384 3.540 1.00 17.58 222 TYR A N 1
ATOM 1522 C CA . TYR A 1 213 ? 20.873 -5.364 3.078 1.00 18.22 222 TYR A CA 1
ATOM 1523 C C . TYR A 1 213 ? 20.722 -4.776 1.691 1.00 17.80 222 TYR A C 1
ATOM 1524 O O . TYR A 1 213 ? 19.938 -5.289 0.894 1.00 19.38 222 TYR A O 1
ATOM 1533 N N . ILE A 1 214 ? 21.425 -3.679 1.417 1.00 18.43 223 ILE A N 1
ATOM 1534 C CA . ILE A 1 214 ? 21.296 -2.989 0.124 1.00 18.87 223 ILE A CA 1
ATOM 1535 C C . ILE A 1 214 ? 22.205 -3.666 -0.904 1.00 17.57 223 ILE A C 1
ATOM 1536 O O . ILE A 1 214 ? 23.417 -3.706 -0.724 1.00 19.74 223 ILE A O 1
ATOM 1541 N N . GLN A 1 215 ? 21.593 -4.198 -1.947 1.00 16.94 224 GLN A N 1
ATOM 1542 C CA . GLN A 1 215 ? 22.299 -5.029 -2.909 1.00 15.01 224 GLN A CA 1
ATOM 1543 C C . GLN A 1 215 ? 22.779 -4.173 -4.101 1.00 13.55 224 GLN A C 1
ATOM 1544 O O . GLN A 1 215 ? 21.979 -3.738 -4.957 1.00 12.91 224 GLN A O 1
ATOM 1550 N N . TYR A 1 216 ? 24.095 -3.952 -4.155 1.00 13.30 225 TYR A N 1
ATOM 1551 C CA . TYR A 1 216 ? 24.736 -3.209 -5.247 1.00 12.52 225 TYR A CA 1
ATOM 1552 C C . TYR A 1 216 ? 24.269 -3.687 -6.644 1.00 11.99 225 TYR A C 1
ATOM 1553 O O . TYR A 1 216 ? 23.950 -2.886 -7.520 1.00 10.85 225 TYR A O 1
ATOM 1562 N N . ASN A 1 217 ? 24.261 -4.999 -6.892 1.00 12.05 226 ASN A N 1
ATOM 1563 C CA . ASN A 1 217 ? 23.874 -5.483 -8.240 1.00 11.83 226 ASN A CA 1
ATOM 1564 C C . ASN A 1 217 ? 22.466 -5.147 -8.594 1.00 12.48 226 ASN A C 1
ATOM 1565 O O . ASN A 1 217 ? 22.186 -4.849 -9.751 1.00 12.62 226 ASN A O 1
ATOM 1570 N N . VAL A 1 218 ? 21.573 -5.200 -7.589 1.00 12.33 227 VAL A N 1
ATOM 1571 C CA . VAL A 1 218 ? 20.166 -4.894 -7.821 1.00 12.92 227 VAL A CA 1
ATOM 1572 C C . VAL A 1 218 ? 20.054 -3.410 -8.121 1.00 12.13 227 VAL A C 1
ATOM 1573 O O . VAL A 1 218 ? 19.292 -3.039 -8.995 1.00 13.80 227 VAL A O 1
ATOM 1577 N N . LEU A 1 219 ? 20.781 -2.575 -7.385 1.00 11.86 228 LEU A N 1
ATOM 1578 C CA . LEU A 1 219 ? 20.744 -1.124 -7.631 1.00 11.21 228 LEU A CA 1
ATOM 1579 C C . LEU A 1 219 ? 21.298 -0.781 -9.005 1.00 10.32 228 LEU A C 1
ATOM 1580 O O . LEU A 1 219 ? 20.704 0.018 -9.712 1.00 10.40 228 LEU A O 1
ATOM 1585 N N . TRP A 1 220 ? 22.400 -1.424 -9.408 1.00 10.02 229 TRP A N 1
ATOM 1586 C CA . TRP A 1 220 ? 22.921 -1.228 -10.768 1.00 10.22 229 TRP A CA 1
ATOM 1587 C C . TRP A 1 220 ? 21.849 -1.545 -11.815 1.00 10.28 229 TRP A C 1
ATOM 1588 O O . TRP A 1 220 ? 21.608 -0.772 -12.749 1.00 10.36 229 TRP A O 1
ATOM 1599 N N . GLU A 1 221 ? 21.237 -2.711 -11.680 1.00 10.17 230 GLU A N 1
ATOM 1600 C CA . GLU A 1 221 ? 20.187 -3.122 -12.607 1.00 11.09 230 GLU A CA 1
ATOM 1601 C C . GLU A 1 221 ? 18.999 -2.203 -12.550 1.00 10.34 230 GLU A C 1
ATOM 1602 O O . GLU A 1 221 ? 18.387 -1.949 -13.590 1.00 11.46 230 GLU A O 1
ATOM 1608 N N . GLU A 1 222 ? 18.652 -1.718 -11.351 1.00 10.37 231 GLU A N 1
ATOM 1609 C CA . GLU A 1 222 ? 17.520 -0.775 -11.222 1.00 10.64 231 GLU A CA 1
ATOM 1610 C C . GLU A 1 222 ? 17.793 0.532 -11.968 1.00 9.77 231 GLU A C 1
ATOM 1611 O O . GLU A 1 222 ? 16.902 1.069 -12.629 1.00 11.32 231 GLU A O 1
ATOM 1617 N N . GLY A 1 223 ? 19.033 1.027 -11.899 1.00 10.43 232 GLY A N 1
ATOM 1618 C CA . GLY A 1 223 ? 19.346 2.288 -12.592 1.00 10.53 232 GLY A CA 1
ATOM 1619 C C . GLY A 1 223 ? 19.240 2.072 -14.092 1.00 10.25 232 GLY A C 1
ATOM 1620 O O . GLY A 1 223 ? 18.666 2.896 -14.819 1.00 10.43 232 GLY A O 1
ATOM 1621 N N . LYS A 1 224 ? 19.791 0.944 -14.580 1.00 10.36 233 LYS A N 1
ATOM 1622 C CA . LYS A 1 224 ? 19.704 0.645 -16.005 1.00 11.63 233 LYS A CA 1
ATOM 1623 C C . LYS A 1 224 ? 18.272 0.448 -16.450 1.00 11.12 233 LYS A C 1
ATOM 1624 O O . LYS A 1 224 ? 17.906 0.889 -17.535 1.00 12.18 233 LYS A O 1
ATOM 1630 N N . ALA A 1 225 ? 17.473 -0.234 -15.630 1.00 11.42 234 ALA A N 1
ATOM 1631 C CA . ALA A 1 225 ? 16.100 -0.468 -16.004 1.00 12.41 234 ALA A CA 1
ATOM 1632 C C . ALA A 1 225 ? 15.295 0.829 -16.045 1.00 12.12 234 ALA A C 1
ATOM 1633 O O . ALA A 1 225 ? 14.417 0.996 -16.902 1.00 12.74 234 ALA A O 1
ATOM 1635 N N . ALA A 1 226 ? 15.586 1.744 -15.109 1.00 11.17 235 ALA A N 1
ATOM 1636 C CA . ALA A 1 226 ? 14.933 3.036 -15.090 1.00 12.84 235 ALA A CA 1
ATOM 1637 C C . ALA A 1 226 ? 15.291 3.806 -16.356 1.00 12.01 235 ALA A C 1
ATOM 1638 O O . ALA A 1 226 ? 14.403 4.453 -16.945 1.00 12.45 235 ALA A O 1
ATOM 1640 N N . LEU A 1 227 ? 16.564 3.730 -16.774 1.00 12.14 236 LEU A N 1
ATOM 1641 C CA . LEU A 1 227 ? 16.928 4.385 -18.018 1.00 13.15 236 LEU A CA 1
ATOM 1642 C C . LEU A 1 227 ? 16.169 3.757 -19.194 1.00 13.76 236 LEU A C 1
ATOM 1643 O O . LEU A 1 227 ? 15.679 4.479 -20.063 1.00 14.84 236 LEU A O 1
ATOM 1648 N N . GLU A 1 228 ? 16.052 2.433 -19.196 1.00 13.84 237 GLU A N 1
ATOM 1649 C CA . GLU A 1 228 ? 15.287 1.753 -20.252 1.00 16.04 237 GLU A CA 1
ATOM 1650 C C . GLU A 1 228 ? 13.847 2.251 -20.295 1.00 15.96 237 GLU A C 1
ATOM 1651 O O . GLU A 1 228 ? 13.291 2.489 -21.375 1.00 17.23 237 GLU A O 1
ATOM 1657 N N . GLN A 1 229 ? 13.255 2.452 -19.119 1.00 16.31 238 GLN A N 1
ATOM 1658 C CA . GLN A 1 229 ? 11.880 2.976 -19.073 1.00 16.55 238 GLN A CA 1
ATOM 1659 C C . GLN A 1 229 ? 11.778 4.388 -19.650 1.00 17.35 238 GLN A C 1
ATOM 1660 O O . GLN A 1 229 ? 10.811 4.713 -20.333 1.00 16.94 238 GLN A O 1
ATOM 1666 N N . LEU A 1 230 ? 12.774 5.227 -19.362 1.00 16.66 239 LEU A N 1
ATOM 1667 C CA . LEU A 1 230 ? 12.769 6.597 -19.871 1.00 17.23 239 LEU A CA 1
ATOM 1668 C C . LEU A 1 230 ? 12.934 6.604 -21.392 1.00 18.39 239 LEU A C 1
ATOM 1669 O O . LEU A 1 230 ? 12.294 7.401 -22.091 1.00 20.65 239 LEU A O 1
ATOM 1674 N N . LEU A 1 231 ? 13.800 5.718 -21.886 1.00 19.82 240 LEU A N 1
ATOM 1675 C CA . LEU A 1 231 ? 13.981 5.538 -23.330 1.00 20.91 240 LEU A CA 1
ATOM 1676 C C . LEU A 1 231 ? 12.738 4.962 -24.001 1.00 21.57 240 LEU A C 1
ATOM 1677 O O . LEU A 1 231 ? 12.404 5.379 -25.129 1.00 24.27 240 LEU A O 1
ATOM 1682 N N . LYS A 1 232 ? 12.029 4.030 -23.347 1.00 22.58 241 LYS A N 1
ATOM 1683 C CA . LYS A 1 232 ? 10.738 3.504 -23.885 1.00 23.13 241 LYS A CA 1
ATOM 1684 C C . LYS A 1 232 ? 9.691 4.624 -23.910 1.00 23.00 241 LYS A C 1
ATOM 1685 O O . LYS A 1 232 ? 8.915 4.753 -24.863 1.00 24.15 241 LYS A O 1
ATOM 1691 N N . PHE A 1 233 ? 9.675 5.433 -22.847 1.00 22.94 242 PHE A N 1
ATOM 1692 C CA . PHE A 1 233 ? 8.779 6.581 -22.716 1.00 22.62 242 PHE A CA 1
ATOM 1693 C C . PHE A 1 233 ? 8.861 7.533 -23.905 1.00 24.07 242 PHE A C 1
ATOM 1694 O O . PHE A 1 233 ? 7.849 7.980 -24.429 1.00 23.69 242 PHE A O 1
ATOM 1702 N N . MET A 1 234 ? 10.081 7.814 -24.321 1.00 25.50 243 MET A N 1
ATOM 1703 C CA . MET A 1 234 ? 10.371 8.687 -25.441 1.00 27.87 243 MET A CA 1
ATOM 1704 C C . MET A 1 234 ? 9.578 8.307 -26.718 1.00 28.11 243 MET A C 1
ATOM 1705 O O . MET A 1 234 ? 9.330 9.166 -27.570 1.00 29.01 243 MET A O 1
ATOM 1710 N N . VAL A 1 235 ? 9.112 7.055 -26.807 1.00 28.74 244 VAL A N 1
ATOM 1711 C CA . VAL A 1 235 ? 8.388 6.544 -27.995 1.00 29.39 244 VAL A CA 1
ATOM 1712 C C . VAL A 1 235 ? 6.880 6.272 -27.748 1.00 29.49 244 VAL A C 1
ATOM 1713 O O . VAL A 1 235 ? 6.147 5.845 -28.662 1.00 30.37 244 VAL A O 1
ATOM 1717 N N . HIS A 1 236 ? 6.429 6.479 -26.513 1.00 29.09 245 HIS A N 1
ATOM 1718 C CA . HIS A 1 236 ? 5.020 6.310 -26.145 1.00 28.51 245 HIS A CA 1
ATOM 1719 C C . HIS A 1 236 ? 4.147 6.970 -27.194 1.00 29.62 245 HIS A C 1
ATOM 1720 O O . HIS A 1 236 ? 4.155 8.208 -27.306 1.00 30.10 245 HIS A O 1
ATOM 1727 N N . ILE A 1 239 ? 2.514 10.722 -25.523 1.00 26.94 248 ILE A N 1
ATOM 1728 C CA . ILE A 1 239 ? 3.117 11.798 -24.708 1.00 24.82 248 ILE A CA 1
ATOM 1729 C C . ILE A 1 239 ? 3.051 13.196 -25.329 1.00 22.67 248 ILE A C 1
ATOM 1730 O O . ILE A 1 239 ? 2.848 13.360 -26.539 1.00 24.56 248 ILE A O 1
ATOM 1735 N N . SER A 1 240 ? 3.148 14.205 -24.478 1.00 19.38 249 SER A N 1
ATOM 1736 C CA . SER A 1 240 ? 3.021 15.577 -24.898 1.00 16.86 249 SER A CA 1
ATOM 1737 C C . SER A 1 240 ? 4.371 16.124 -25.350 1.00 15.40 249 SER A C 1
ATOM 1738 O O . SER A 1 240 ? 5.441 15.522 -25.100 1.00 14.83 249 SER A O 1
ATOM 1741 N N . SER A 1 241 ? 4.318 17.284 -26.010 1.00 15.70 250 SER A N 1
ATOM 1742 C CA . SER A 1 241 ? 5.556 17.998 -26.367 1.00 15.75 250 SER A CA 1
ATOM 1743 C C . SER A 1 241 ? 6.397 18.331 -25.139 1.00 15.83 250 SER A C 1
ATOM 1744 O O . SER A 1 241 ? 7.615 18.117 -25.161 1.00 14.99 250 SER A O 1
ATOM 1747 N N . ILE A 1 242 ? 5.758 18.801 -24.057 1.00 14.53 251 ILE A N 1
ATOM 1748 C CA . ILE A 1 242 ? 6.495 19.139 -22.836 1.00 15.71 251 ILE A CA 1
ATOM 1749 C C . ILE A 1 242 ? 7.047 17.881 -22.173 1.00 13.69 251 ILE A C 1
ATOM 1750 O O . ILE A 1 242 ? 8.190 17.879 -21.719 1.00 13.95 251 ILE A O 1
ATOM 1755 N N . ASN A 1 243 ? 6.286 16.793 -22.155 1.00 12.37 252 ASN A N 1
ATOM 1756 C CA . ASN A 1 243 ? 6.897 15.526 -21.713 1.00 11.78 252 ASN A CA 1
ATOM 1757 C C . ASN A 1 243 ? 8.162 15.202 -22.536 1.00 10.72 252 ASN A C 1
ATOM 1758 O O . ASN A 1 243 ? 9.210 14.822 -21.980 1.00 11.34 252 ASN A O 1
ATOM 1763 N N . LEU A 1 244 ? 8.059 15.284 -23.861 1.00 12.12 253 LEU A N 1
ATOM 1764 C CA . LEU A 1 244 ? 9.186 14.906 -24.719 1.00 12.29 253 LEU A CA 1
ATOM 1765 C C . LEU A 1 244 ? 10.397 15.791 -24.486 1.00 12.74 253 LEU A C 1
ATOM 1766 O O . LEU A 1 244 ? 11.522 15.293 -24.322 1.00 13.02 253 LEU A O 1
ATOM 1771 N N . THR A 1 245 ? 10.192 17.101 -24.415 1.00 13.36 254 THR A N 1
ATOM 1772 C CA . THR A 1 245 ? 11.350 17.970 -24.254 1.00 14.43 254 THR A CA 1
ATOM 1773 C C . THR A 1 245 ? 11.938 17.863 -22.849 1.00 12.73 254 THR A C 1
ATOM 1774 O O . THR A 1 245 ? 13.157 17.960 -22.677 1.00 13.49 254 THR A O 1
ATOM 1778 N N . THR A 1 246 ? 11.095 17.587 -21.843 1.00 12.60 255 THR A N 1
ATOM 1779 C CA . THR A 1 246 ? 11.588 17.336 -20.475 1.00 11.96 255 THR A CA 1
ATOM 1780 C C . THR A 1 246 ? 12.480 16.098 -20.500 1.00 10.89 255 THR A C 1
ATOM 1781 O O . THR A 1 246 ? 13.598 16.122 -19.960 1.00 12.06 255 THR A O 1
ATOM 1785 N N . ALA A 1 247 ? 12.025 15.041 -21.170 1.00 11.42 256 ALA A N 1
ATOM 1786 C CA . ALA A 1 247 ? 12.820 13.824 -21.269 1.00 10.31 256 ALA A CA 1
ATOM 1787 C C . ALA A 1 247 ? 14.121 14.055 -22.052 1.00 10.28 256 ALA A C 1
ATOM 1788 O O . ALA A 1 247 ? 15.149 13.515 -21.679 1.00 9.94 256 ALA A O 1
ATOM 1790 N N . LEU A 1 248 ? 14.079 14.861 -23.122 1.00 10.28 257 LEU A N 1
ATOM 1791 C CA . LEU A 1 248 ? 15.298 15.130 -23.889 1.00 10.49 257 LEU A CA 1
ATOM 1792 C C . LEU A 1 248 ? 16.307 15.795 -22.962 1.00 10.00 257 LEU A C 1
ATOM 1793 O O . LEU A 1 248 ? 17.519 15.507 -23.014 1.00 9.74 257 LEU A O 1
ATOM 1798 N N . GLY A 1 249 ? 15.832 16.728 -22.147 1.00 9.60 258 GLY A N 1
ATOM 1799 C CA . GLY A 1 249 ? 16.722 17.453 -21.238 1.00 10.25 258 GLY A CA 1
ATOM 1800 C C . GLY A 1 249 ? 17.257 16.537 -20.129 1.00 9.93 258 GLY A C 1
ATOM 1801 O O . GLY A 1 249 ? 18.437 16.598 -19.766 1.00 10.42 258 GLY A O 1
ATOM 1802 N N . SER A 1 250 ? 16.412 15.660 -19.590 1.00 9.90 259 SER A N 1
ATOM 1803 C CA . SER A 1 250 ? 16.867 14.700 -18.576 1.00 9.41 259 SER A CA 1
ATOM 1804 C C . SER A 1 250 ? 17.935 13.773 -19.150 1.00 8.78 259 SER A C 1
ATOM 1805 O O . SER A 1 250 ? 18.918 13.480 -18.490 1.00 9.64 259 SER A O 1
ATOM 1808 N N . LEU A 1 251 ? 17.738 13.322 -20.384 1.00 8.79 260 LEU A N 1
ATOM 1809 C CA . LEU A 1 251 ? 18.743 12.492 -21.050 1.00 9.00 260 LEU A CA 1
ATOM 1810 C C . LEU A 1 251 ? 20.073 13.236 -21.267 1.00 7.83 260 LEU A C 1
ATOM 1811 O O . LEU A 1 251 ? 21.145 12.640 -21.110 1.00 8.81 260 LEU A O 1
ATOM 1816 N N . ALA A 1 252 ? 20.010 14.525 -21.599 1.00 8.09 261 ALA A N 1
ATOM 1817 C CA . ALA A 1 252 ? 21.246 15.301 -21.757 1.00 8.13 261 ALA A CA 1
ATOM 1818 C C . ALA A 1 252 ? 21.965 15.422 -20.389 1.00 8.32 261 ALA A C 1
ATOM 1819 O O . ALA A 1 252 ? 23.195 15.302 -20.310 1.00 8.77 261 ALA A O 1
ATOM 1821 N N . ASN A 1 253 ? 21.203 15.631 -19.313 1.00 7.90 262 ASN A N 1
ATOM 1822 C CA . ASN A 1 253 ? 21.786 15.678 -17.996 1.00 8.79 262 ASN A CA 1
ATOM 1823 C C . ASN A 1 253 ? 22.428 14.340 -17.656 1.00 8.69 262 ASN A C 1
ATOM 1824 O O . ASN A 1 253 ? 23.528 14.318 -17.116 1.00 9.18 262 ASN A O 1
ATOM 1829 N N . ILE A 1 254 ? 21.737 13.233 -17.941 1.00 8.43 263 ILE A N 1
ATOM 1830 C CA . ILE A 1 254 ? 22.271 11.888 -17.687 1.00 9.12 263 ILE A CA 1
ATOM 1831 C C . ILE A 1 254 ? 23.562 11.677 -18.458 1.00 8.51 263 ILE A C 1
ATOM 1832 O O . ILE A 1 254 ? 24.534 11.171 -17.903 1.00 9.07 263 ILE A O 1
ATOM 1837 N N . ALA A 1 255 ? 23.586 12.046 -19.730 1.00 9.21 264 ALA A N 1
ATOM 1838 C CA . ALA A 1 255 ? 24.812 11.838 -20.540 1.00 10.08 264 ALA A CA 1
ATOM 1839 C C . ALA A 1 255 ? 25.998 12.608 -19.947 1.00 10.39 264 ALA A C 1
ATOM 1840 O O . ALA A 1 255 ? 27.127 12.122 -19.968 1.00 11.06 264 ALA A O 1
ATOM 1842 N N . ARG A 1 256 ? 25.753 13.818 -19.443 1.00 9.33 265 ARG A N 1
ATOM 1843 C CA . ARG A 1 256 ? 26.848 14.629 -18.915 1.00 9.43 265 ARG A CA 1
ATOM 1844 C C . ARG A 1 256 ? 27.266 14.222 -17.506 1.00 8.69 265 ARG A C 1
ATOM 1845 O O . ARG A 1 256 ? 28.454 14.274 -17.168 1.00 8.72 265 ARG A O 1
ATOM 1853 N N . GLN A 1 257 ? 26.300 13.829 -16.676 1.00 8.34 266 GLN A N 1
ATOM 1854 C CA . GLN A 1 257 ? 26.573 13.454 -15.294 1.00 7.84 266 GLN A CA 1
ATOM 1855 C C . GLN A 1 257 ? 27.056 12.000 -15.196 1.00 7.88 266 GLN A C 1
ATOM 1856 O O . GLN A 1 257 ? 27.772 11.651 -14.248 1.00 8.04 266 GLN A O 1
ATOM 1862 N N . ARG A 1 258 ? 26.637 11.162 -16.149 1.00 8.31 267 ARG A N 1
ATOM 1863 C CA . ARG A 1 258 ? 26.914 9.716 -16.154 1.00 8.27 267 ARG A CA 1
ATOM 1864 C C . ARG A 1 258 ? 27.304 9.288 -17.570 1.00 9.29 267 ARG A C 1
ATOM 1865 O O . ARG A 1 258 ? 26.535 8.647 -18.274 1.00 10.11 267 ARG A O 1
ATOM 1873 N N . PRO A 1 259 ? 28.533 9.646 -17.992 1.00 10.57 268 PRO A N 1
ATOM 1874 C CA . PRO A 1 259 ? 28.869 9.529 -19.409 1.00 11.72 268 PRO A CA 1
ATOM 1875 C C . PRO A 1 259 ? 28.993 8.101 -19.934 1.00 12.49 268 PRO A C 1
ATOM 1876 O O . PRO A 1 259 ? 29.092 7.932 -21.137 1.00 13.80 268 PRO A O 1
ATOM 1880 N N . MET A 1 260 ? 28.944 7.097 -19.062 1.00 13.54 269 MET A N 1
ATOM 1881 C CA . MET A 1 260 ? 28.778 5.705 -19.511 1.00 14.56 269 MET A CA 1
ATOM 1882 C C . MET A 1 260 ? 27.494 5.510 -20.290 1.00 13.95 269 MET A C 1
ATOM 1883 O O . MET A 1 260 ? 27.374 4.544 -21.046 1.00 14.80 269 MET A O 1
ATOM 1888 N N . PHE A 1 261 ? 26.548 6.438 -20.144 1.00 13.11 270 PHE A N 1
ATOM 1889 C CA . PHE A 1 261 ? 25.273 6.333 -20.847 1.00 13.34 270 PHE A CA 1
ATOM 1890 C C . PHE A 1 261 ? 25.219 7.204 -22.092 1.00 13.79 270 PHE A C 1
ATOM 1891 O O . PHE A 1 261 ? 24.165 7.321 -22.709 1.00 13.56 270 PHE A O 1
ATOM 1899 N N . MET A 1 262 ? 26.355 7.795 -22.468 1.00 15.34 271 MET A N 1
ATOM 1900 C CA . MET A 1 262 ? 26.435 8.638 -23.653 1.00 17.57 271 MET A CA 1
ATOM 1901 C C . MET A 1 262 ? 25.866 7.943 -24.894 1.00 17.21 271 MET A C 1
ATOM 1902 O O . MET A 1 262 ? 25.054 8.526 -25.622 1.00 16.20 271 MET A O 1
ATOM 1907 N N . SER A 1 263 ? 26.273 6.694 -25.120 1.00 17.92 272 SER A N 1
ATOM 1908 C CA . SER A 1 263 ? 25.851 5.953 -26.297 1.00 19.11 272 SER A CA 1
ATOM 1909 C C . SER A 1 263 ? 24.341 5.769 -26.363 1.00 18.77 272 SER A C 1
ATOM 1910 O O . SER A 1 263 ? 23.728 5.991 -27.419 1.00 18.92 272 SER A O 1
ATOM 1913 N N . GLU A 1 264 ? 23.746 5.390 -25.234 1.00 18.08 273 GLU A N 1
ATOM 1914 C CA . GLU A 1 264 ? 22.316 5.152 -25.119 1.00 17.83 273 GLU A CA 1
ATOM 1915 C C . GLU A 1 264 ? 21.563 6.422 -25.413 1.00 15.89 273 GLU A C 1
ATOM 1916 O O . GLU A 1 264 ? 20.512 6.369 -26.051 1.00 16.90 273 GLU A O 1
ATOM 1922 N N . VAL A 1 265 ? 22.069 7.550 -24.901 1.00 14.64 274 VAL A N 1
ATOM 1923 C CA . VAL A 1 265 ? 21.405 8.827 -25.076 1.00 12.69 274 VAL A CA 1
ATOM 1924 C C . VAL A 1 265 ? 21.448 9.250 -26.554 1.00 13.39 274 VAL A C 1
ATOM 1925 O O . VAL A 1 265 ? 20.427 9.632 -27.139 1.00 13.84 274 VAL A O 1
ATOM 1929 N N . ILE A 1 266 ? 22.631 9.182 -27.151 1.00 13.70 275 ILE A N 1
ATOM 1930 C CA . ILE A 1 266 ? 22.747 9.496 -28.576 1.00 14.81 275 ILE A CA 1
ATOM 1931 C C . ILE A 1 266 ? 21.837 8.606 -29.422 1.00 14.78 275 ILE A C 1
ATOM 1932 O O . ILE A 1 266 ? 21.145 9.094 -30.322 1.00 15.35 275 ILE A O 1
ATOM 1937 N N . GLN A 1 267 ? 21.807 7.307 -29.115 1.00 17.16 276 GLN A N 1
ATOM 1938 C CA . GLN A 1 267 ? 20.904 6.376 -29.820 1.00 18.51 276 GLN A CA 1
ATOM 1939 C C . GLN A 1 267 ? 19.436 6.794 -29.679 1.00 18.54 276 GLN A C 1
ATOM 1940 O O . GLN A 1 267 ? 18.676 6.726 -30.654 1.00 18.10 276 GLN A O 1
ATOM 1946 N N . ALA A 1 268 ? 19.045 7.233 -28.482 1.00 17.32 277 ALA A N 1
ATOM 1947 C CA . ALA A 1 268 ? 17.671 7.696 -28.257 1.00 17.29 277 ALA A CA 1
ATOM 1948 C C . ALA A 1 268 ? 17.377 8.909 -29.119 1.00 16.36 277 ALA A C 1
ATOM 1949 O O . ALA A 1 268 ? 16.292 9.010 -29.728 1.00 16.62 277 ALA A O 1
ATOM 1951 N N . TYR A 1 269 ? 18.327 9.840 -29.183 1.00 14.80 278 TYR A N 1
ATOM 1952 C CA . TYR A 1 269 ? 18.130 11.024 -30.008 1.00 14.55 278 TYR A CA 1
ATOM 1953 C C . TYR A 1 269 ? 18.016 10.648 -31.488 1.00 14.92 278 TYR A C 1
ATOM 1954 O O . TYR A 1 269 ? 17.205 11.219 -32.197 1.00 14.61 278 TYR A O 1
ATOM 1963 N N . GLU A 1 270 ? 18.845 9.702 -31.952 1.00 15.15 279 GLU A N 1
ATOM 1964 C CA . GLU A 1 270 ? 18.810 9.217 -33.346 1.00 17.12 279 GLU A CA 1
ATOM 1965 C C . GLU A 1 270 ? 17.462 8.562 -33.655 1.00 17.33 279 GLU A C 1
ATOM 1966 O O . GLU A 1 270 ? 16.871 8.790 -34.712 1.00 18.50 279 GLU A O 1
ATOM 1972 N N . THR A 1 271 ? 16.965 7.765 -32.714 1.00 18.70 280 THR A N 1
ATOM 1973 C CA . THR A 1 271 ? 15.662 7.124 -32.838 1.00 19.40 280 THR A CA 1
ATOM 1974 C C . THR A 1 271 ? 14.536 8.146 -32.978 1.00 19.01 280 THR A C 1
ATOM 1975 O O . THR A 1 271 ? 13.669 7.989 -33.850 1.00 19.47 280 THR A O 1
ATOM 1979 N N . LEU A 1 272 ? 14.563 9.200 -32.163 1.00 19.10 281 LEU A N 1
ATOM 1980 C CA . LEU A 1 272 ? 13.545 10.258 -32.206 1.00 18.76 281 LEU A CA 1
ATOM 1981 C C . LEU A 1 272 ? 13.563 10.926 -33.580 1.00 19.17 281 LEU A C 1
ATOM 1982 O O . LEU A 1 272 ? 12.514 11.139 -34.209 1.00 19.75 281 LEU A O 1
ATOM 1987 N N . HIS A 1 273 ? 14.756 11.225 -34.064 1.00 18.96 282 HIS A N 1
ATOM 1988 C CA . HIS A 1 273 ? 14.839 11.955 -35.299 1.00 20.81 282 HIS A CA 1
ATOM 1989 C C . HIS A 1 273 ? 14.426 11.112 -36.513 1.00 21.39 282 HIS A C 1
ATOM 1990 O O . HIS A 1 273 ? 13.838 11.635 -37.468 1.00 22.24 282 HIS A O 1
ATOM 1997 N N . ALA A 1 274 ? 14.715 9.812 -36.463 1.00 22.56 283 ALA A N 1
ATOM 1998 C CA . ALA A 1 274 ? 14.368 8.896 -37.554 1.00 23.94 283 ALA A CA 1
ATOM 1999 C C . ALA A 1 274 ? 12.889 8.534 -37.565 1.00 24.89 283 ALA A C 1
ATOM 2000 O O . ALA A 1 274 ? 12.399 8.016 -38.574 1.00 24.91 283 ALA A O 1
ATOM 2002 N N . ASN A 1 275 ? 12.179 8.839 -36.476 1.00 26.23 284 ASN A N 1
ATOM 2003 C CA . ASN A 1 275 ? 10.776 8.448 -36.309 1.00 28.12 284 ASN A CA 1
ATOM 2004 C C . ASN A 1 275 ? 9.891 9.578 -35.803 1.00 28.66 284 ASN A C 1
ATOM 2005 O O . ASN A 1 275 ? 9.723 9.757 -34.586 1.00 30.20 284 ASN A O 1
ATOM 2010 N N . LEU A 1 280 ? 2.727 12.916 -32.255 1.00 28.45 289 LEU A N 1
ATOM 2011 C CA . LEU A 1 280 ? 2.917 14.321 -31.892 1.00 27.45 289 LEU A CA 1
ATOM 2012 C C . LEU A 1 280 ? 2.410 15.195 -33.020 1.00 26.66 289 LEU A C 1
ATOM 2013 O O . LEU A 1 280 ? 2.615 14.891 -34.205 1.00 28.20 289 LEU A O 1
ATOM 2018 N N . ALA A 1 281 ? 1.724 16.272 -32.664 1.00 24.51 290 ALA A N 1
ATOM 2019 C CA . ALA A 1 281 ? 1.154 17.132 -33.683 1.00 20.88 290 ALA A CA 1
ATOM 2020 C C . ALA A 1 281 ? 2.314 17.703 -34.512 1.00 18.60 290 ALA A C 1
ATOM 2021 O O . ALA A 1 281 ? 3.311 18.212 -33.961 1.00 18.65 290 ALA A O 1
ATOM 2023 N N . LYS A 1 282 ? 2.220 17.563 -35.827 1.00 14.87 291 LYS A N 1
ATOM 2024 C CA . LYS A 1 282 ? 3.275 18.081 -36.725 1.00 13.01 291 LYS A CA 1
ATOM 2025 C C . LYS A 1 282 ? 3.570 19.566 -36.526 1.00 11.13 291 LYS A C 1
ATOM 2026 O O . LYS A 1 282 ? 4.670 20.023 -36.817 1.00 8.89 291 LYS A O 1
ATOM 2032 N N . SER A 1 283 ? 2.614 20.318 -35.985 1.00 10.72 292 SER A N 1
ATOM 2033 C CA . SER A 1 283 ? 2.871 21.720 -35.709 1.00 10.93 292 SER A CA 1
ATOM 2034 C C . SER A 1 283 ? 4.026 21.893 -34.715 1.00 10.30 292 SER A C 1
ATOM 2035 O O . SER A 1 283 ? 4.698 22.922 -34.757 1.00 10.04 292 SER A O 1
ATOM 2038 N N . GLN A 1 284 ? 4.268 20.898 -33.851 1.00 10.74 293 GLN A N 1
ATOM 2039 C CA . GLN A 1 284 ? 5.281 20.999 -32.813 1.00 10.88 293 GLN A CA 1
ATOM 2040 C C . GLN A 1 284 ? 6.679 20.619 -33.293 1.00 9.77 293 GLN A C 1
ATOM 2041 O O . GLN A 1 284 ? 7.638 20.719 -32.542 1.00 10.35 293 GLN A O 1
ATOM 2047 N N . VAL A 1 285 ? 6.800 20.190 -34.542 1.00 8.87 294 VAL A N 1
ATOM 2048 C CA . VAL A 1 285 ? 8.094 19.686 -35.015 1.00 8.77 294 VAL A CA 1
ATOM 2049 C C . VAL A 1 285 ? 9.208 20.701 -34.890 1.00 7.68 294 VAL A C 1
ATOM 2050 O O . VAL A 1 285 ? 10.290 20.350 -34.400 1.00 7.75 294 VAL A O 1
ATOM 2054 N N . SER A 1 286 ? 8.975 21.952 -35.314 1.00 7.46 295 SER A N 1
ATOM 2055 C CA . SER A 1 286 ? 10.046 22.962 -35.239 1.00 6.94 295 SER A CA 1
ATOM 2056 C C . SER A 1 286 ? 10.540 23.139 -33.811 1.00 7.69 295 SER A C 1
ATOM 2057 O O . SER A 1 286 ? 11.721 23.226 -33.582 1.00 7.81 295 SER A O 1
ATOM 2060 N N . SER A 1 287 ? 9.614 23.205 -32.866 1.00 8.93 296 SER A N 1
ATOM 2061 C CA . SER A 1 287 ? 9.954 23.436 -31.467 1.00 10.69 296 SER A CA 1
ATOM 2062 C C . SER A 1 287 ? 10.727 22.251 -30.921 1.00 10.47 296 SER A C 1
ATOM 2063 O O . SER A 1 287 ? 11.736 22.418 -30.226 1.00 10.99 296 SER A O 1
ATOM 2066 N N . VAL A 1 288 ? 10.235 21.048 -31.199 1.00 10.22 297 VAL A N 1
ATOM 2067 C CA . VAL A 1 288 ? 10.884 19.833 -30.684 1.00 10.76 297 VAL A CA 1
ATOM 2068 C C . VAL A 1 288 ? 12.289 19.686 -31.282 1.00 10.20 297 VAL A C 1
ATOM 2069 O O . VAL A 1 288 ? 13.231 19.356 -30.577 1.00 10.38 297 VAL A O 1
ATOM 2073 N N . ARG A 1 289 ? 12.423 19.989 -32.567 1.00 10.16 298 ARG A N 1
ATOM 2074 C CA . ARG A 1 289 ? 13.687 19.856 -33.250 1.00 9.69 298 ARG A CA 1
ATOM 2075 C C . ARG A 1 289 ? 14.679 20.867 -32.703 1.00 9.92 298 ARG A C 1
ATOM 2076 O O . ARG A 1 289 ? 15.854 20.540 -32.543 1.00 9.40 298 ARG A O 1
ATOM 2084 N N . LYS A 1 290 ? 14.214 22.085 -32.402 1.00 9.66 299 LYS A N 1
ATOM 2085 C CA . LYS A 1 290 ? 15.081 23.098 -31.802 1.00 10.86 299 LYS A CA 1
ATOM 2086 C C . LYS A 1 290 ? 15.622 22.623 -30.448 1.00 10.89 299 LYS A C 1
ATOM 2087 O O . LYS A 1 290 ? 16.802 22.767 -30.141 1.00 10.88 299 LYS A O 1
ATOM 2093 N N . ASN A 1 291 ? 14.737 22.036 -29.656 1.00 10.69 300 ASN A N 1
ATOM 2094 C CA . ASN A 1 291 ? 15.093 21.557 -28.316 1.00 11.61 300 ASN A CA 1
ATOM 2095 C C . ASN A 1 291 ? 16.119 20.441 -28.463 1.00 11.64 300 ASN A C 1
ATOM 2096 O O . ASN A 1 291 ? 17.140 20.379 -27.743 1.00 12.89 300 ASN A O 1
ATOM 2101 N N . LEU A 1 292 ? 15.859 19.544 -29.404 1.00 11.39 301 LEU A N 1
ATOM 2102 C CA . LEU A 1 292 ? 16.735 18.409 -29.613 1.00 11.18 301 LEU A CA 1
ATOM 2103 C C . LEU A 1 292 ? 18.121 18.877 -30.044 1.00 11.45 301 LEU A C 1
ATOM 2104 O O . LEU A 1 292 ? 19.124 18.402 -29.518 1.00 11.52 301 LEU A O 1
ATOM 2109 N N . LYS A 1 293 ? 18.176 19.848 -30.953 1.00 11.15 302 LYS A N 1
ATOM 2110 C CA . LYS A 1 293 ? 19.459 20.422 -31.356 1.00 10.98 302 LYS A CA 1
ATOM 2111 C C . LYS A 1 293 ? 20.207 21.001 -30.156 1.00 11.71 302 LYS A C 1
ATOM 2112 O O . LYS A 1 293 ? 21.397 20.773 -29.999 1.00 11.93 302 LYS A O 1
ATOM 2118 N N . LEU A 1 294 ? 19.515 21.767 -29.318 1.00 12.16 303 LEU A N 1
ATOM 2119 C CA . LEU A 1 294 ? 20.153 22.374 -28.154 1.00 13.20 303 LEU A CA 1
ATOM 2120 C C . LEU A 1 294 ? 20.734 21.317 -27.228 1.00 13.30 303 LEU A C 1
ATOM 2121 O O . LEU A 1 294 ? 21.866 21.439 -26.796 1.00 13.89 303 LEU A O 1
ATOM 2126 N N . HIS A 1 295 ? 20.001 20.241 -26.994 1.00 12.87 304 HIS A N 1
ATOM 2127 C CA . HIS A 1 295 ? 20.494 19.214 -26.072 1.00 13.65 304 HIS A CA 1
ATOM 2128 C C . HIS A 1 295 ? 21.616 18.431 -26.687 1.00 14.47 304 HIS A C 1
ATOM 2129 O O . HIS A 1 295 ? 22.575 18.148 -26.018 1.00 14.97 304 HIS A O 1
ATOM 2136 N N . LEU A 1 296 ? 21.539 18.155 -27.988 1.00 14.81 305 LEU A N 1
ATOM 2137 C CA . LEU A 1 296 ? 22.604 17.414 -28.643 1.00 15.01 305 LEU A CA 1
ATOM 2138 C C . LEU A 1 296 ? 23.889 18.236 -28.640 1.00 14.68 305 LEU A C 1
ATOM 2139 O O . LEU A 1 296 ? 24.955 17.683 -28.425 1.00 15.55 305 LEU A O 1
ATOM 2144 N N . LEU A 1 297 ? 23.785 19.548 -28.867 1.00 14.29 306 LEU A N 1
ATOM 2145 C CA . LEU A 1 297 ? 24.931 20.448 -28.786 1.00 14.56 306 LEU A CA 1
ATOM 2146 C C . LEU A 1 297 ? 25.559 20.418 -27.389 1.00 14.82 306 LEU A C 1
ATOM 2147 O O . LEU A 1 297 ? 26.799 20.363 -27.259 1.00 15.90 306 LEU A O 1
ATOM 2152 N N . SER A 1 298 ? 24.720 20.419 -26.344 1.00 15.04 307 SER A N 1
ATOM 2153 C CA . SER A 1 298 ? 25.216 20.335 -24.952 1.00 16.20 307 SER A CA 1
ATOM 2154 C C . SER A 1 298 ? 25.948 19.025 -24.690 1.00 16.53 307 SER A C 1
ATOM 2155 O O . SER A 1 298 ? 26.889 18.967 -23.897 1.00 17.76 307 SER A O 1
ATOM 2158 N N . VAL A 1 299 ? 25.519 17.955 -25.334 1.00 16.04 308 VAL A N 1
ATOM 2159 C CA . VAL A 1 299 ? 26.176 16.658 -25.210 1.00 16.25 308 VAL A CA 1
ATOM 2160 C C . VAL A 1 299 ? 27.506 16.655 -25.967 1.00 15.38 308 VAL A C 1
ATOM 2161 O O . VAL A 1 299 ? 28.540 16.139 -25.474 1.00 15.72 308 VAL A O 1
ATOM 2165 N N . LEU A 1 300 ? 27.503 17.281 -27.143 1.00 15.37 309 LEU A N 1
ATOM 2166 C CA . LEU A 1 300 ? 28.714 17.452 -27.921 1.00 15.26 309 LEU A CA 1
ATOM 2167 C C . LEU A 1 300 ? 29.812 18.150 -27.124 1.00 16.22 309 LEU A C 1
ATOM 2168 O O . LEU A 1 300 ? 30.971 17.792 -27.259 1.00 17.61 309 LEU A O 1
ATOM 2173 N N . LYS A 1 301 ? 29.441 19.126 -26.296 1.00 17.16 310 LYS A N 1
ATOM 2174 C CA . LYS A 1 301 ? 30.397 19.970 -25.584 1.00 18.10 310 LYS A CA 1
ATOM 2175 C C . LYS A 1 301 ? 31.127 19.197 -24.486 1.00 17.36 310 LYS A C 1
ATOM 2176 O O . LYS A 1 301 ? 32.201 19.591 -24.059 1.00 17.94 310 LYS A O 1
ATOM 2182 N N . HIS A 1 302 ? 30.537 18.093 -24.041 1.00 15.31 311 HIS A N 1
ATOM 2183 C CA . HIS A 1 302 ? 31.156 17.256 -23.005 1.00 14.11 311 HIS A CA 1
ATOM 2184 C C . HIS A 1 302 ? 32.290 16.392 -23.597 1.00 15.25 311 HIS A C 1
ATOM 2185 O O . HIS A 1 302 ? 32.129 15.802 -24.666 1.00 16.25 311 HIS A O 1
ATOM 2192 N N . PRO A 1 303 ? 33.451 16.310 -22.925 1.00 15.73 312 PRO A N 1
ATOM 2193 C CA . PRO A 1 303 ? 34.575 15.575 -23.545 1.00 17.03 312 PRO A CA 1
ATOM 2194 C C . PRO A 1 303 ? 34.338 14.082 -23.837 1.00 16.73 312 PRO A C 1
ATOM 2195 O O . PRO A 1 303 ? 35.001 13.517 -24.711 1.00 18.40 312 PRO A O 1
ATOM 2199 N N . ALA A 1 304 ? 33.378 13.458 -23.157 1.00 16.17 313 ALA A N 1
ATOM 2200 C CA . ALA A 1 304 ? 33.018 12.060 -23.482 1.00 17.37 313 ALA A CA 1
ATOM 2201 C C . ALA A 1 304 ? 32.362 11.886 -24.856 1.00 18.52 313 ALA A C 1
ATOM 2202 O O . ALA A 1 304 ? 32.227 10.754 -25.341 1.00 19.37 313 ALA A O 1
ATOM 2204 N N . SER A 1 305 ? 31.967 12.994 -25.482 1.00 19.03 314 SER A N 1
ATOM 2205 C CA . SER A 1 305 ? 31.334 12.931 -26.786 1.00 20.93 314 SER A CA 1
ATOM 2206 C C . SER A 1 305 ? 32.341 12.515 -27.876 1.00 21.80 314 SER A C 1
ATOM 2207 O O . SER A 1 305 ? 31.923 12.108 -28.959 1.00 22.12 314 SER A O 1
ATOM 2210 N N . LEU A 1 306 ? 33.647 12.569 -27.566 1.00 22.73 315 LEU A N 1
ATOM 2211 C CA . LEU A 1 306 ? 34.696 12.363 -28.587 1.00 23.55 315 LEU A CA 1
ATOM 2212 C C . LEU A 1 306 ? 34.551 11.055 -29.329 1.00 23.59 315 LEU A C 1
ATOM 2213 O O . LEU A 1 306 ? 34.677 11.011 -30.563 1.00 23.39 315 LEU A O 1
ATOM 2218 N N . GLU A 1 307 ? 34.313 9.984 -28.583 1.00 23.65 316 GLU A N 1
ATOM 2219 C CA . GLU A 1 307 ? 34.082 8.673 -29.169 1.00 25.00 316 GLU A CA 1
ATOM 2220 C C . GLU A 1 307 ? 32.983 8.710 -30.209 1.00 24.79 316 GLU A C 1
ATOM 2221 O O . GLU A 1 307 ? 33.018 7.947 -31.160 1.00 26.31 316 GLU A O 1
ATOM 2227 N N . PHE A 1 308 ? 31.998 9.584 -30.012 1.00 23.98 317 PHE A N 1
ATOM 2228 C CA . PHE A 1 308 ? 30.779 9.552 -30.819 1.00 23.83 317 PHE A CA 1
ATOM 2229 C C . PHE A 1 308 ? 30.652 10.780 -31.709 1.00 23.40 317 PHE A C 1
ATOM 2230 O O . PHE A 1 308 ? 29.559 11.074 -32.219 1.00 22.92 317 PHE A O 1
ATOM 2238 N N . GLN A 1 309 ? 31.770 11.474 -31.922 1.00 23.37 318 GLN A N 1
ATOM 2239 C CA . GLN A 1 309 ? 31.751 12.779 -32.573 1.00 23.64 318 GLN A CA 1
ATOM 2240 C C . GLN A 1 309 ? 31.143 12.745 -33.970 1.00 23.13 318 GLN A C 1
ATOM 2241 O O . GLN A 1 309 ? 30.305 13.590 -34.289 1.00 22.57 318 GLN A O 1
ATOM 2247 N N . ALA A 1 310 ? 31.556 11.767 -34.784 1.00 22.70 319 ALA A N 1
ATOM 2248 C CA . ALA A 1 310 ? 31.011 11.592 -36.145 1.00 22.60 319 ALA A CA 1
ATOM 2249 C C . ALA A 1 310 ? 29.490 11.396 -36.094 1.00 22.30 319 ALA A C 1
ATOM 2250 O O . ALA A 1 310 ? 28.741 12.087 -36.806 1.00 22.10 319 ALA A O 1
ATOM 2252 N N . GLN A 1 311 ? 29.052 10.480 -35.227 1.00 22.13 320 GLN A N 1
ATOM 2253 C CA . GLN A 1 311 ? 27.641 10.167 -34.998 1.00 22.36 320 GLN A CA 1
ATOM 2254 C C . GLN A 1 311 ? 26.806 11.402 -34.589 1.00 21.08 320 GLN A C 1
ATOM 2255 O O . GLN A 1 311 ? 25.721 11.645 -35.143 1.00 21.06 320 GLN A O 1
ATOM 2261 N N . ILE A 1 312 ? 27.320 12.179 -33.641 1.00 19.45 321 ILE A N 1
ATOM 2262 C CA . ILE A 1 312 ? 26.651 13.397 -33.162 1.00 18.08 321 ILE A CA 1
ATOM 2263 C C . ILE A 1 312 ? 26.653 14.468 -34.251 1.00 18.08 321 ILE A C 1
ATOM 2264 O O . ILE A 1 312 ? 25.645 15.166 -34.454 1.00 17.32 321 ILE A O 1
ATOM 2269 N N . THR A 1 313 ? 27.780 14.590 -34.947 1.00 18.14 322 THR A N 1
ATOM 2270 C CA . THR A 1 313 ? 27.930 15.539 -36.042 1.00 18.80 322 THR A CA 1
ATOM 2271 C C . THR A 1 313 ? 26.945 15.272 -37.170 1.00 17.80 322 THR A C 1
ATOM 2272 O O . THR A 1 313 ? 26.298 16.209 -37.660 1.00 17.73 322 THR A O 1
ATOM 2276 N N . THR A 1 314 ? 26.816 13.999 -37.553 1.00 17.54 323 THR A N 1
ATOM 2277 C CA . THR A 1 314 ? 25.951 13.608 -38.672 1.00 18.36 323 THR A CA 1
ATOM 2278 C C . THR A 1 314 ? 24.517 13.927 -38.309 1.00 17.36 323 THR A C 1
ATOM 2279 O O . THR A 1 314 ? 23.781 14.483 -39.118 1.00 17.91 323 THR A O 1
ATOM 2283 N N . LEU A 1 315 ? 24.153 13.643 -37.060 1.00 15.88 324 LEU A N 1
ATOM 2284 C CA . LEU A 1 315 ? 22.797 13.896 -36.582 1.00 15.15 324 LEU A CA 1
ATOM 2285 C C . LEU A 1 315 ? 22.511 15.397 -36.543 1.00 14.58 324 LEU A C 1
ATOM 2286 O O . LEU A 1 315 ? 21.473 15.817 -37.008 1.00 14.98 324 LEU A O 1
ATOM 2291 N N . LEU A 1 316 ? 23.431 16.203 -36.006 1.00 13.86 325 LEU A N 1
ATOM 2292 C CA . LEU A 1 316 ? 23.281 17.664 -35.984 1.00 13.20 325 LEU A CA 1
ATOM 2293 C C . LEU A 1 316 ? 23.113 18.274 -37.374 1.00 13.87 325 LEU A C 1
ATOM 2294 O O . LEU A 1 316 ? 22.301 19.183 -37.553 1.00 14.20 325 LEU A O 1
ATOM 2299 N N . VAL A 1 317 ? 23.880 17.779 -38.349 1.00 13.64 326 VAL A N 1
ATOM 2300 C CA . VAL A 1 317 ? 23.693 18.199 -39.736 1.00 14.11 326 VAL A CA 1
ATOM 2301 C C . VAL A 1 317 ? 22.298 17.825 -40.253 1.00 14.71 326 VAL A C 1
ATOM 2302 O O . VAL A 1 317 ? 21.609 18.657 -40.879 1.00 15.04 326 VAL A O 1
ATOM 2306 N N . ASP A 1 318 ? 21.869 16.591 -39.976 1.00 16.04 327 ASP A N 1
ATOM 2307 C CA . ASP A 1 318 ? 20.562 16.119 -40.451 1.00 17.13 327 ASP A CA 1
ATOM 2308 C C . ASP A 1 318 ? 19.389 16.819 -39.766 1.00 17.03 327 ASP A C 1
ATOM 2309 O O . ASP A 1 318 ? 18.258 16.842 -40.288 1.00 18.12 327 ASP A O 1
ATOM 2314 N N . LEU A 1 319 ? 19.666 17.391 -38.590 1.00 15.96 328 LEU A N 1
ATOM 2315 C CA . LEU A 1 319 ? 18.725 18.260 -37.889 1.00 15.57 328 LEU A CA 1
ATOM 2316 C C . LEU A 1 319 ? 18.777 19.706 -38.365 1.00 15.24 328 LEU A C 1
ATOM 2317 O O . LEU A 1 319 ? 18.026 20.534 -37.862 1.00 15.65 328 LEU A O 1
ATOM 2322 N N . GLY A 1 320 ? 19.662 20.002 -39.320 1.00 15.80 329 GLY A N 1
ATOM 2323 C CA . GLY A 1 320 ? 19.799 21.349 -39.891 1.00 16.79 329 GLY A CA 1
ATOM 2324 C C . GLY A 1 320 ? 20.625 22.338 -39.074 1.00 17.89 329 GLY A C 1
ATOM 2325 O O . GLY A 1 320 ? 20.400 23.558 -39.142 1.00 18.41 329 GLY A O 1
ATOM 2326 N N . THR A 1 321 ? 21.597 21.830 -38.315 1.00 17.99 330 THR A N 1
ATOM 2327 C CA . THR A 1 321 ? 22.438 22.688 -37.493 1.00 18.59 330 THR A CA 1
ATOM 2328 C C . THR A 1 321 ? 23.559 23.261 -38.349 1.00 19.55 330 THR A C 1
ATOM 2329 O O . THR A 1 321 ? 24.267 22.492 -38.998 1.00 19.23 330 THR A O 1
ATOM 2333 N N . PRO A 1 322 ? 23.731 24.599 -38.352 1.00 20.89 331 PRO A N 1
ATOM 2334 C CA . PRO A 1 322 ? 24.807 25.190 -39.149 1.00 22.25 331 PRO A CA 1
ATOM 2335 C C . PRO A 1 322 ? 26.197 24.742 -38.689 1.00 23.18 331 PRO A C 1
ATOM 2336 O O . PRO A 1 322 ? 26.410 24.528 -37.487 1.00 22.89 331 PRO A O 1
ATOM 2340 N N . GLN A 1 323 ? 27.133 24.607 -39.635 1.00 24.14 332 GLN A N 1
ATOM 2341 C CA . GLN A 1 323 ? 28.497 24.173 -39.309 1.00 24.46 332 GLN A CA 1
ATOM 2342 C C . GLN A 1 323 ? 29.142 25.038 -38.226 1.00 24.57 332 GLN A C 1
ATOM 2343 O O . GLN A 1 323 ? 29.805 24.510 -37.311 1.00 24.28 332 GLN A O 1
ATOM 2349 N N . ALA A 1 324 ? 28.908 26.349 -38.307 1.00 24.81 333 ALA A N 1
ATOM 2350 C CA . ALA A 1 324 ? 29.454 27.307 -37.339 1.00 24.59 333 ALA A CA 1
ATOM 2351 C C . ALA A 1 324 ? 29.05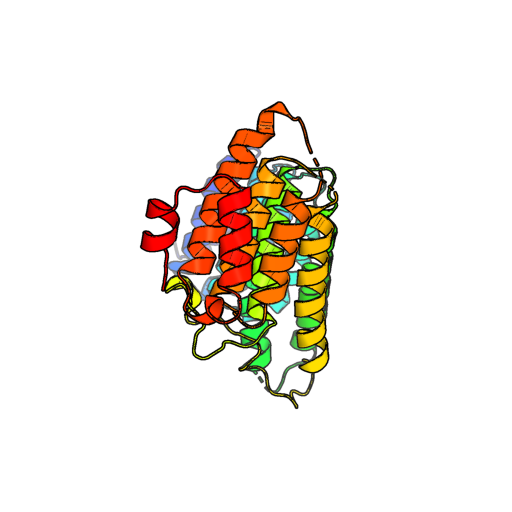7 26.967 -35.907 1.00 24.38 333 ALA A C 1
ATOM 2352 O O . ALA A 1 324 ? 29.909 26.936 -35.013 1.00 23.90 333 ALA A O 1
ATOM 2354 N N . GLU A 1 325 ? 27.767 26.683 -35.715 1.00 23.88 334 GLU A N 1
ATOM 2355 C CA . GLU A 1 325 ? 27.211 26.339 -34.422 1.00 23.91 334 GLU A CA 1
ATOM 2356 C C . GLU A 1 325 ? 27.766 25.024 -33.883 1.00 22.85 334 GLU A C 1
ATOM 2357 O O . GLU A 1 325 ? 28.024 24.901 -32.676 1.00 23.65 334 GLU A O 1
ATOM 2363 N N . ILE A 1 326 ? 27.955 24.047 -34.772 1.00 21.58 335 ILE A N 1
ATOM 2364 C CA . ILE A 1 326 ? 28.543 22.759 -34.394 1.00 21.01 335 ILE A CA 1
ATOM 2365 C C . ILE A 1 326 ? 29.972 22.944 -33.876 1.00 21.10 335 ILE A C 1
ATOM 2366 O O . ILE A 1 326 ? 30.334 22.429 -32.812 1.00 21.37 335 ILE A O 1
ATOM 2371 N N . ALA A 1 327 ? 30.776 23.702 -34.621 1.00 21.95 336 ALA A N 1
ATOM 2372 C CA . ALA A 1 327 ? 32.171 23.949 -34.242 1.00 22.17 336 ALA A CA 1
ATOM 2373 C C . ALA A 1 327 ? 32.308 24.612 -32.867 1.00 22.94 336 ALA A C 1
ATOM 2374 O O . ALA A 1 327 ? 33.185 24.224 -32.072 1.00 24.05 336 ALA A O 1
ATOM 2376 N N . ARG A 1 328 ? 31.422 25.571 -32.579 1.00 23.62 337 ARG A N 1
ATOM 2377 C CA . ARG A 1 328 ? 31.420 26.311 -31.314 1.00 24.26 337 ARG A CA 1
ATOM 2378 C C . ARG A 1 328 ? 31.131 25.410 -30.119 1.00 24.36 337 ARG A C 1
ATOM 2379 O O . ARG A 1 328 ? 31.523 25.731 -28.995 1.00 26.02 337 ARG A O 1
ATOM 2387 N N . ASN A 1 329 ? 30.418 24.310 -30.354 1.00 23.39 338 ASN A N 1
ATOM 2388 C CA . ASN A 1 329 ? 29.986 23.431 -29.253 1.00 22.76 338 ASN A CA 1
ATOM 2389 C C . ASN A 1 329 ? 30.805 22.167 -29.130 1.00 23.03 338 ASN A C 1
ATOM 2390 O O . ASN A 1 329 ? 30.383 21.178 -28.512 1.00 22.97 338 ASN A O 1
ATOM 2395 N N . MET A 1 330 ? 31.994 22.199 -29.719 1.00 24.03 339 MET A N 1
ATOM 2396 C CA . MET A 1 330 ? 32.959 21.136 -29.530 1.00 25.16 339 MET A CA 1
ATOM 2397 C C . MET A 1 330 ? 33.578 21.234 -28.123 1.00 25.46 339 MET A C 1
ATOM 2398 O O . MET A 1 330 ? 33.571 22.320 -27.513 1.00 25.85 339 MET A O 1
ATOM 2403 N N . PRO A 1 331 ? 34.061 20.094 -27.575 1.00 25.74 340 PRO A N 1
ATOM 2404 C CA . PRO A 1 331 ? 34.720 20.139 -26.251 1.00 26.33 340 PRO A CA 1
ATOM 2405 C C . PRO A 1 331 ? 36.072 20.874 -26.266 1.00 26.98 340 PRO A C 1
ATOM 2406 O O . PRO A 1 331 ? 36.700 21.038 -27.331 1.00 27.95 340 PRO A O 1
#

CATH classification: 1.25.10.10

Nearest PDB structures (foldseek):
  3o2t-assembly1_A  TM=1.003E+00  e=7.303E-39  Homo sapiens
  4h3h-assembly1_A  TM=9.699E-01  e=2.407E-35  Homo sapiens
  3ods-assembly1_A  TM=9.888E-01  e=1.659E-34  Homo sapiens
  6npw-assembly1_C  TM=9.393E-01  e=8.555E-19  Drosophila melanogaster
  3gs3-assembly1_A-2  TM=9.593E-01  e=4.290E-15  Drosophila melanogaster

Organism: Homo sapiens (NCBI:txid9606)

GO terms:
  GO:0097165 nuclear stress granule (C, IDA)
  GO:0032091 negative regulation of protein binding (P, IMP)
  GO:0005515 protein binding (F, IPI)
  GO:0005654 nucleoplasm (C, TAS)
  GO:0005654 nucleoplasm (C, IDA)
  GO:0005886 plasma membrane (C, IDA)
  GO:0031124 mRNA 3'-end processing (P, IDA)
  GO:0005737 cytoplasm (C, IDA)

Secondary structure (DSSP, 8-state):
--HHHHHHHHHHHHHH--STHHHHHHHHHHHIIIII-GGGGGGGHHHHHGGGG-S-HHHHHHHHHHHHHHHHH-GGGHHHHHHHHHHHHT-SSHHHHHHHHHHHHHHHHHHHHHHHH----HHHHHHHHHHHHHHHHHHHGGG-SSHHHHHHHHHHHHHHHHHTS---TT----GGGTTS--GGGS-TT-SSS-HHHHHHHHHHHHHHHHHHTT---HHHHHHHHHHHHHHHHHSGGGHHHHHHHHHHHHH---GGGHHHHHHHHHHHHHHHHTSGGGGGGHHHHHHHHHHTT--HHHHHHT--